Protein 4FCG (pdb70)

Organism: Xanthomonas euvesicatoria pv. vesicatoria (strain 85-10) (NCBI:txid316273)

Secondary structure (DSSP, 8-state):
---------HHHHHHHHHHHHHH--TTHHHHHHHHTTT-TTS--SHHHHHHHHHHHHHHHTSTT-----EESS--SSPPS-GGGGTT----EESS--------TTTT-SEEEEES-------GGGGG-TT--EEEEEEETT-----S-SEEE----EEESTT--EEEEEEE------GGGGG-TT--EEEEESS------GGGGG-TT--EEE-TT-TT--BPPP-TT------EEE-TT-TT--B--TTGGG-TT--EEE-TT-TT-----GGGGGS-TT-EEE--GGGS--

Nearest PDB structures (foldseek):
  4fcg-assembly1_A  TM=1.003E+00  e=1.456E-54  Xanthomonas euvesicatoria pv. vesicatoria str. 85-10
  4tzh-assembly2_B  TM=8.219E-01  e=4.543E-06  Leptospira interrogans
  7yjw-assembly1_B  TM=6.789E-01  e=7.339E-07  Leptospira santarosai serovar Shermani str. LT 821
  4u09-assembly1_A  TM=6.152E-01  e=7.339E-07  Leptospira interrogans serovar Copenhageni str. Fiocruz L1-130
  8yn0-assembly2_D  TM=5.996E-01  e=1.689E-06  Arabidopsis thaliana

B-factor: mean 31.27, std 13.58, range [10.15, 82.49]

Foldseek 3Di:
DPDPDDDDDLVVLLVVVLVVCVPVPPQLLVLLCVLCVPPPPDDNPRSVLSVVVSVLVVVLLDPPRQEREAESRAPQEDGPPLLSNCQHAYEHESHQYAYDLECSVQNHQEYEYYSYCDQAHHLRLQQNCNHAEYYYENNANHAAYHPDSKDFDVRDIGGNQNHAYYAAYNYAYQEYDPNVLVRARHAEYHHELYCNQDDELSVLQRQRHAYYAYYNNCNHAEDYANVPRDHQYAEAHHAQNQNHAAYDLRPLSNANHAEAEAHNPNNPPAYHPCVVSHDPNRHYHHYPVHVVD

Radius of gyration: 22.21 Å; Cα contacts (8 Å, |Δi|>4): 732; chains: 1; bounding box: 40×75×53 Å

CATH classification: 3.80.10.10

Sequence (293 aa):
LYFQTALRRPYHHDVLSQQWQRRHYNADRNRWHSAWRQANSNNNPQIETTRTGRALKATADLLEDDATQPGRVALELRSVPLPQFPDQAFRLSHLQHTIDAAGLELPDTQQFAGLETLTLARNPLRALPASIASLNRLRRELSSIRACPELTELPEPLASTDSGEHQGLVNLQSLRLEWTGIRSLPASIANLQNLKSLKIRNSPLSALGPAIHHLLPKLEELDLRGCTALRNYPPIFGGRAPLKRLILKDCSSNLLTLPLDIHRLTQLEKLDLRGCVNLSRLPSLIAQLPANCIILVPPHLQAQ

InterPro domains:
  IPR003591 Leucine-rich repeat, typical subtype [SM00369] (248-271)
  IPR003591 Leucine-rich repeat, typical subtype [SM00369] (304-327)
  IPR003591 Leucine-rich repeat, typical subtype [SM00369] (398-422)
  IPR032675 Leucine-rich repeat domain superfamily [G3DSA:3.80.10.10] (140-450)
  IPR048490 Type III effector Xcv3220-like, C-terminal domain [PF20817] (474-637)
  IPR050216 Leucine-rich repeat domain-containing protein [PTHR48051] (197-422)

Structure (mmCIF, N/CA/C/O backbone):
data_4FCG
#
_entry.id   4FCG
#
_cell.length_a   50.463
_cell.length_b   95.228
_cell.length_c   115.465
_cell.angle_alpha   90.00
_cell.angle_beta   90.00
_cell.angle_gamma   90.00
#
_symmetry.space_group_name_H-M   'C 2 2 21'
#
loop_
_entity.id
_entity.type
_entity.pdbx_description
1 polymer 'uncharacterized protein'
2 non-polymer 'CHLORIDE ION'
3 non-polymer 'PHOSPHATE ION'
4 non-polymer 1,2-ETHANEDIOL
5 water water
#
loop_
_atom_site.group_PDB
_atom_site.id
_atom_site.type_symbol
_atom_site.label_atom_id
_atom_site.label_alt_id
_atom_site.label_comp_id
_atom_site.label_asym_id
_atom_site.label_entity_id
_atom_site.label_seq_id
_atom_site.pdbx_PDB_ins_code
_atom_site.Cartn_x
_atom_site.Cartn_y
_atom_site.Cartn_z
_atom_site.occupancy
_atom_site.B_iso_or_equiv
_atom_site.auth_seq_id
_atom_site.auth_comp_id
_atom_site.auth_asym_id
_atom_site.auth_atom_id
_atom_site.pdbx_PDB_model_num
ATOM 1 N N . LEU A 1 17 ? 26.313 -14.466 13.441 1.00 49.77 139 LEU A N 1
ATOM 2 C CA . LEU A 1 17 ? 27.272 -15.187 12.613 1.00 56.45 139 LEU A CA 1
ATOM 3 C C . LEU A 1 17 ? 26.558 -16.172 11.679 1.00 59.78 139 LEU A C 1
ATOM 4 O O . LEU A 1 17 ? 27.120 -16.595 10.664 1.00 58.48 139 LEU A O 1
ATOM 9 N N . TYR A 1 18 ? 25.318 -16.532 12.016 1.00 55.40 140 TYR A N 1
ATOM 10 C CA . TYR A 1 18 ? 24.572 -17.497 11.203 1.00 53.54 140 TYR A CA 1
ATOM 11 C C . TYR A 1 18 ? 23.279 -16.937 10.659 1.00 48.21 140 TYR A C 1
ATOM 12 O O . TYR A 1 18 ? 22.335 -17.685 10.397 1.00 48.03 140 TYR A O 1
ATOM 21 N N . PHE A 1 19 ? 23.245 -15.619 10.495 1.00 43.96 141 PHE A N 1
ATOM 22 C CA . PHE A 1 19 ? 22.145 -14.959 9.809 1.00 42.96 141 PHE A CA 1
ATOM 23 C C . PHE A 1 19 ? 22.116 -15.441 8.359 1.00 41.79 141 PHE A C 1
ATOM 24 O O . PHE A 1 19 ? 23.163 -15.587 7.715 1.00 41.48 141 PHE A O 1
ATOM 32 N N . GLN A 1 20 ? 20.914 -15.709 7.864 1.00 45.43 142 GLN A N 1
ATOM 33 C CA . GLN A 1 20 ? 20.721 -16.205 6.505 1.00 54.86 142 GLN A CA 1
ATOM 34 C C . GLN A 1 20 ? 19.454 -15.594 5.909 1.00 65.18 142 GLN A C 1
ATOM 35 O O . GLN A 1 20 ? 19.296 -15.532 4.691 1.00 72.11 142 GLN A O 1
ATOM 41 N N . THR A 1 23 ? 14.724 -11.991 6.648 1.00 68.09 145 THR A N 1
ATOM 42 C CA . THR A 1 23 ? 14.402 -10.681 7.207 1.00 69.53 145 THR A CA 1
ATOM 43 C C . THR A 1 23 ? 13.119 -10.723 8.048 1.00 69.14 145 THR A C 1
ATOM 44 O O . THR A 1 23 ? 12.476 -11.772 8.161 1.00 69.97 145 THR A O 1
ATOM 48 N N . ALA A 1 24 ? 12.762 -9.579 8.632 1.00 61.80 14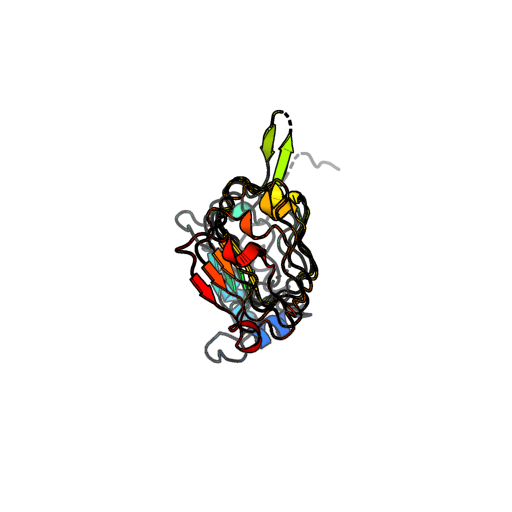6 ALA A N 1
ATOM 49 C CA . ALA A 1 24 ? 11.568 -9.456 9.471 1.00 56.22 146 ALA A CA 1
ATOM 50 C C . ALA A 1 24 ? 10.870 -8.087 9.324 1.00 49.05 146 ALA A C 1
ATOM 51 O O . ALA A 1 24 ? 11.230 -7.276 8.463 1.00 45.40 146 ALA A O 1
ATOM 53 N N . LEU A 1 25 ? 9.863 -7.842 10.158 1.00 36.89 147 LEU A N 1
ATOM 54 C CA . LEU A 1 25 ? 9.039 -6.642 10.022 1.00 33.73 147 LEU A CA 1
ATOM 55 C C . LEU A 1 25 ? 8.208 -6.427 11.275 1.00 26.53 147 LEU A C 1
ATOM 56 O O . LEU A 1 25 ? 7.414 -7.282 11.649 1.00 34.65 147 LEU A O 1
ATOM 61 N N A ARG A 1 26 ? 8.404 -5.276 11.912 0.48 25.93 148 ARG A N 1
ATOM 62 N N B ARG A 1 26 ? 8.399 -5.287 11.925 0.52 25.79 148 ARG A N 1
ATOM 63 C CA A ARG A 1 26 ? 7.647 -4.907 13.103 0.48 30.18 148 ARG A CA 1
ATOM 64 C CA B ARG A 1 26 ? 7.676 -4.972 13.152 0.52 29.84 148 ARG A CA 1
ATOM 65 C C A ARG A 1 26 ? 6.162 -4.817 12.766 0.48 28.75 148 ARG A C 1
ATOM 66 C C B ARG A 1 26 ? 6.194 -4.774 12.827 0.52 28.85 148 ARG A C 1
ATOM 67 O O A ARG A 1 26 ? 5.790 -4.240 11.743 0.48 28.64 148 ARG A O 1
ATOM 68 O O B ARG A 1 26 ? 5.855 -4.090 11.861 0.52 28.78 148 ARG A O 1
ATOM 83 N N . PRO A 1 27 ? 5.307 -5.391 13.622 1.00 28.13 149 PRO A N 1
ATOM 84 C CA . PRO A 1 27 ? 3.868 -5.217 13.430 1.00 28.38 149 PRO A CA 1
ATOM 85 C C . PRO A 1 27 ? 3.547 -3.725 13.537 1.00 25.03 149 PRO A C 1
ATOM 86 O O . PRO A 1 27 ? 4.137 -3.039 14.379 1.00 25.18 149 PRO A O 1
ATOM 90 N N . TYR A 1 28 ? 2.655 -3.227 12.692 1.00 22.96 150 TYR A N 1
ATOM 91 C CA . TYR A 1 28 ? 2.360 -1.797 12.669 1.00 22.12 150 TYR A CA 1
ATOM 92 C C . TYR A 1 28 ? 1.841 -1.303 14.024 1.00 23.52 150 TYR A C 1
ATOM 93 O O . TYR A 1 28 ? 2.107 -0.170 14.421 1.00 23.49 150 TYR A O 1
ATOM 102 N N A HIS A 1 29 ? 1.130 -2.164 14.745 0.50 24.39 151 HIS A N 1
ATOM 103 N N B HIS A 1 29 ? 1.121 -2.162 14.739 0.50 24.39 151 HIS A N 1
ATOM 104 C CA A HIS A 1 29 ? 0.604 -1.765 16.047 0.50 26.14 151 HIS A CA 1
ATOM 105 C CA B HIS A 1 29 ? 0.599 -1.791 16.051 0.50 26.62 151 HIS A CA 1
ATOM 106 C C A HIS A 1 29 ? 1.729 -1.487 17.047 0.50 25.67 151 HIS A C 1
ATOM 107 C C B HIS A 1 29 ? 1.746 -1.459 17.008 0.50 25.65 151 HIS A C 1
ATOM 108 O O A HIS A 1 29 ? 1.613 -0.583 17.871 0.50 25.27 151 HIS A O 1
ATOM 109 O O B HIS A 1 29 ? 1.658 -0.497 17.770 0.50 25.13 151 HIS A O 1
ATOM 122 N N . ASP A 1 30 ? 2.822 -2.245 16.951 1.00 25.87 152 ASP A N 1
ATOM 123 C CA . ASP A 1 30 ? 4.016 -1.995 17.773 1.00 27.26 152 ASP A CA 1
ATOM 124 C C . ASP A 1 30 ? 4.753 -0.737 17.309 1.00 21.84 152 ASP A C 1
ATOM 125 O O . ASP A 1 30 ? 5.292 0.021 18.125 1.00 21.50 152 ASP A O 1
ATOM 130 N N . VAL A 1 31 ? 4.797 -0.530 15.997 1.00 20.59 153 VAL A N 1
ATOM 131 C CA . VAL A 1 31 ? 5.367 0.696 15.463 1.00 20.14 153 VAL A CA 1
ATOM 132 C C . VAL A 1 31 ? 4.597 1.904 16.012 1.00 20.99 153 VAL A C 1
ATOM 133 O O . VAL A 1 31 ? 5.192 2.880 16.475 1.00 17.61 153 VAL A O 1
ATOM 137 N N . LEU A 1 32 ? 3.273 1.819 15.966 1.00 17.37 154 LEU A N 1
ATOM 138 C CA . LEU A 1 32 ? 2.426 2.909 16.432 1.00 18.07 154 LEU A CA 1
ATOM 139 C C . LEU A 1 32 ? 2.532 3.124 17.948 1.00 19.06 154 LEU A C 1
ATOM 140 O O . LEU A 1 32 ? 2.473 4.258 18.410 1.00 20.67 154 LEU A O 1
ATOM 145 N N . SER A 1 33 ? 2.679 2.049 18.728 1.00 21.39 155 SER A N 1
ATOM 146 C CA . SER A 1 33 ? 2.796 2.235 20.173 1.00 23.90 155 SER A CA 1
ATOM 147 C C . SER A 1 33 ? 4.132 2.892 20.523 1.00 23.92 155 SER A C 1
ATOM 148 O O . SER A 1 33 ? 4.184 3.777 21.371 1.00 24.83 155 SER A O 1
ATOM 151 N N A GLN A 1 34 ? 5.204 2.467 19.861 0.43 22.61 156 GLN A N 1
ATOM 152 N N B GLN A 1 34 ? 5.206 2.467 19.858 0.57 22.56 156 GLN A N 1
ATOM 153 C CA A GLN A 1 34 ? 6.509 3.101 20.050 0.43 22.44 156 GLN A CA 1
ATOM 154 C CA B GLN A 1 34 ? 6.512 3.102 20.048 0.57 22.29 156 GLN A CA 1
ATOM 155 C C A GLN A 1 34 ? 6.474 4.563 19.604 0.43 21.22 156 GLN A C 1
ATOM 156 C C B GLN A 1 34 ? 6.470 4.566 19.607 0.57 21.52 156 GLN A C 1
ATOM 157 O O A GLN A 1 34 ? 7.059 5.436 20.249 0.43 19.11 156 GLN A O 1
ATOM 158 O O B GLN A 1 34 ? 7.048 5.442 20.252 0.57 18.66 156 GLN A O 1
ATOM 169 N N . TRP A 1 35 ? 5.789 4.822 18.494 1.00 17.03 157 TRP A N 1
ATOM 170 C CA . TRP A 1 35 ? 5.673 6.181 17.965 1.00 19.52 157 TRP A CA 1
ATOM 171 C C . TRP A 1 35 ? 4.952 7.107 18.972 1.00 19.47 157 TRP A C 1
ATOM 172 O O . TRP A 1 35 ? 5.357 8.243 19.184 1.00 18.56 157 TRP A O 1
ATOM 183 N N . GLN A 1 36 ? 3.893 6.607 19.600 1.00 16.89 158 GLN A N 1
ATOM 184 C CA . GLN A 1 36 ? 3.155 7.404 20.583 1.00 23.52 158 GLN A CA 1
ATOM 185 C C . GLN A 1 36 ? 4.019 7.731 21.786 1.00 24.55 158 GLN A C 1
ATOM 186 O O . GLN A 1 36 ? 4.108 8.885 22.185 1.00 26.12 158 GLN A O 1
ATOM 192 N N A ARG A 1 37 ? 4.650 6.709 22.359 0.26 24.73 159 ARG A N 1
ATOM 193 N N B ARG A 1 37 ? 4.644 6.709 22.369 0.74 24.75 159 ARG A N 1
ATOM 194 C CA A ARG A 1 37 ? 5.516 6.890 23.520 0.26 25.35 159 ARG A CA 1
ATOM 195 C CA B ARG A 1 37 ? 5.511 6.909 23.528 0.74 24.79 159 ARG A CA 1
ATOM 196 C C A ARG A 1 37 ? 6.672 7.835 23.208 0.26 22.68 159 ARG A C 1
ATOM 197 C C B ARG A 1 37 ? 6.645 7.871 23.194 0.74 22.34 159 ARG A C 1
ATOM 198 O O A ARG A 1 37 ? 7.104 8.608 24.058 0.26 21.71 159 ARG A O 1
ATOM 199 O O B ARG A 1 37 ? 7.042 8.686 24.011 0.74 20.79 159 ARG A O 1
ATOM 214 N N . HIS A 1 38 ? 7.164 7.767 21.976 1.00 21.73 160 HIS A N 1
ATOM 215 C CA . HIS A 1 38 ? 8.277 8.605 21.536 1.00 21.87 160 HIS A CA 1
ATOM 216 C C . HIS A 1 38 ? 7.900 10.086 21.513 1.00 22.55 160 HIS A C 1
ATOM 217 O O . HIS A 1 38 ? 8.564 10.923 22.137 1.00 19.74 160 HIS A O 1
ATOM 224 N N . TYR A 1 39 ? 6.832 10.421 20.796 1.00 16.68 161 TYR A N 1
ATOM 225 C CA . TYR A 1 39 ? 6.459 11.820 20.669 1.00 16.88 161 TYR A CA 1
ATOM 226 C C . TYR A 1 39 ? 5.774 12.376 21.912 1.00 19.62 161 TYR A C 1
ATOM 227 O O . TYR A 1 39 ? 5.768 13.582 22.133 1.00 23.26 161 TYR A O 1
ATOM 236 N N . ASN A 1 40 ? 5.226 11.494 22.731 1.00 19.86 162 ASN A N 1
ATOM 237 C CA . ASN A 1 40 ? 4.740 11.899 24.046 1.00 21.55 162 ASN A CA 1
ATOM 238 C C . ASN A 1 40 ? 5.889 12.343 24.969 1.00 26.56 162 ASN A C 1
ATOM 239 O O . ASN A 1 40 ? 5.749 13.312 25.718 1.00 26.30 162 ASN A O 1
ATOM 244 N N . ALA A 1 41 ? 7.017 11.637 24.903 1.00 22.57 163 ALA A N 1
ATOM 245 C CA . ALA A 1 41 ? 8.235 12.034 25.634 1.00 25.64 163 ALA A CA 1
ATOM 246 C C . ALA A 1 41 ? 8.976 13.225 25.009 1.00 27.76 163 ALA A C 1
ATOM 247 O O . ALA A 1 41 ? 9.374 14.157 25.705 1.00 29.59 163 ALA A O 1
ATOM 249 N N . ASP A 1 42 ? 9.150 13.190 23.690 1.00 26.34 164 ASP A N 1
ATOM 250 C CA . ASP A 1 42 ? 9.991 14.162 23.002 1.00 27.68 164 ASP A CA 1
ATOM 251 C C . ASP A 1 42 ? 9.123 15.215 22.317 1.00 27.58 164 ASP A C 1
ATOM 252 O O . ASP A 1 42 ? 8.584 14.985 21.228 1.00 24.91 164 ASP A O 1
ATOM 257 N N . ARG A 1 43 ? 8.974 16.379 22.942 1.00 22.63 165 ARG A N 1
ATOM 258 C CA . ARG A 1 43 ? 7.941 17.302 22.478 1.00 26.30 165 ARG A CA 1
ATOM 259 C C . ARG A 1 43 ? 8.444 18.515 21.723 1.00 26.28 165 ARG A C 1
ATOM 260 O O . ARG A 1 43 ? 7.653 19.321 21.228 1.00 24.08 165 ARG A O 1
ATOM 268 N N . ASN A 1 44 ? 9.760 18.638 21.653 1.00 26.77 166 ASN A N 1
ATOM 269 C CA . ASN A 1 44 ? 10.408 19.784 21.032 1.00 36.43 166 ASN A CA 1
ATOM 270 C C . ASN A 1 44 ? 9.822 20.174 19.676 1.00 35.16 166 ASN A C 1
ATOM 271 O O . ASN A 1 44 ? 9.615 19.320 18.811 1.00 37.76 166 ASN A O 1
ATOM 276 N N . ARG A 1 45 ? 9.524 21.463 19.530 1.00 35.46 167 ARG A N 1
ATOM 277 C CA . ARG A 1 45 ? 9.048 22.054 18.277 1.00 34.13 167 ARG A CA 1
ATOM 278 C C . ARG A 1 45 ? 7.608 21.690 17.903 1.00 27.67 167 ARG A C 1
ATOM 279 O O . ARG A 1 45 ? 6.759 22.574 17.767 1.00 25.66 167 ARG A O 1
ATOM 281 N N . TRP A 1 46 ? 7.333 20.402 17.720 1.00 18.12 168 TRP A N 1
ATOM 282 C CA . TRP A 1 46 ? 6.020 20.002 17.227 1.00 18.41 168 TRP A CA 1
ATOM 283 C C . TRP A 1 46 ? 4.857 20.354 18.159 1.00 17.67 168 TRP A C 1
ATOM 284 O O . TRP A 1 46 ? 3.782 20.745 17.694 1.00 19.60 168 TRP A O 1
ATOM 295 N N . HIS A 1 47 ? 5.061 20.205 19.467 1.00 18.17 169 HIS A N 1
ATOM 296 C CA . HIS A 1 47 ? 3.961 20.310 20.411 1.00 18.29 169 HIS A CA 1
ATOM 297 C C . HIS A 1 47 ? 3.433 21.730 20.521 1.00 17.55 169 HIS A C 1
ATOM 298 O O . HIS A 1 47 ? 2.230 21.941 20.503 1.00 16.21 169 HIS A O 1
ATOM 305 N N . SER A 1 48 ? 4.326 22.712 20.639 1.00 20.16 170 SER A N 1
ATOM 306 C CA . SER A 1 48 ? 3.870 24.091 20.655 1.00 18.93 170 SER A CA 1
ATOM 307 C C . SER A 1 48 ? 3.283 24.497 19.298 1.00 22.35 170 SER A C 1
ATOM 308 O O . SER A 1 48 ? 2.353 25.298 19.247 1.00 20.10 170 SER A O 1
ATOM 311 N N . ALA A 1 49 ? 3.834 23.973 18.201 1.00 18.64 171 ALA A N 1
ATOM 312 C CA . ALA A 1 49 ? 3.288 24.296 16.880 1.00 21.25 171 ALA A CA 1
ATOM 313 C C . ALA A 1 49 ? 1.872 23.751 16.723 1.00 18.76 171 ALA A C 1
ATOM 314 O O . ALA A 1 49 ? 0.999 24.424 16.176 1.00 15.99 171 ALA A O 1
ATOM 316 N N . TRP A 1 50 ? 1.660 22.521 17.190 1.00 14.35 172 TRP A N 1
ATOM 317 C CA . TRP A 1 50 ? 0.340 21.886 17.143 1.00 16.59 172 TRP A CA 1
ATOM 318 C C . TRP A 1 50 ? -0.672 22.643 18.009 1.00 16.68 172 TRP A C 1
ATOM 319 O O . TRP A 1 50 ? -1.785 22.932 17.553 1.00 19.54 172 TRP A O 1
ATOM 330 N N . ARG A 1 51 ? -0.283 22.993 19.237 1.00 16.48 173 ARG A N 1
ATOM 331 C CA . ARG A 1 51 ? -1.157 23.798 20.107 1.00 20.05 173 ARG A CA 1
ATOM 332 C C . ARG A 1 51 ? -1.429 25.203 19.560 1.00 21.11 173 ARG A C 1
ATOM 333 O O . ARG A 1 51 ? -2.572 25.668 19.596 1.00 20.01 173 ARG A O 1
ATOM 341 N N . GLN A 1 52 ? -0.392 25.869 19.040 1.00 18.68 174 GLN A N 1
ATOM 342 C CA . GLN A 1 52 ? -0.541 27.220 18.465 1.00 22.04 174 GLN A CA 1
ATOM 343 C C . GLN A 1 52 ? -1.527 27.210 17.295 1.00 24.89 174 GLN A C 1
ATOM 344 O O . GLN A 1 52 ? -2.389 28.081 17.187 1.00 23.11 174 GLN A O 1
ATOM 350 N N . ALA A 1 53 ? -1.359 26.238 16.402 1.00 19.67 175 ALA A N 1
ATOM 351 C CA . ALA A 1 53 ? -2.169 26.149 15.190 1.00 23.89 175 ALA A CA 1
ATOM 352 C C . ALA A 1 53 ? -3.639 25.969 15.547 1.00 20.78 175 ALA A C 1
ATOM 353 O O . ALA A 1 53 ? -4.535 26.315 14.773 1.00 24.81 175 ALA A O 1
ATOM 355 N N . ASN A 1 54 ? -3.871 25.428 16.736 1.00 17.81 176 ASN A N 1
ATOM 356 C CA . ASN A 1 54 ? -5.215 25.130 17.213 1.00 17.39 176 ASN A CA 1
ATOM 357 C C . ASN A 1 54 ? -5.696 26.000 18.371 1.00 22.81 176 ASN A C 1
ATOM 358 O O . ASN A 1 54 ? -6.629 25.629 19.094 1.00 22.61 176 ASN A O 1
ATOM 363 N N . SER A 1 55 ? -5.074 27.161 18.532 1.00 21.41 177 SER A N 1
ATOM 364 C CA . SER A 1 55 ? -5.350 28.004 19.689 1.00 25.73 177 SER A CA 1
ATOM 365 C C . SER A 1 55 ? -6.785 28.541 19.672 1.00 29.25 177 SER A C 1
ATOM 366 O O . SER A 1 55 ? -7.326 28.899 20.710 1.00 31.32 177 SER A O 1
ATOM 369 N N . ASN A 1 56 ? -7.409 28.592 18.501 1.00 29.51 178 ASN A N 1
ATOM 370 C CA . ASN A 1 56 ? -8.806 29.033 18.453 1.00 36.26 178 ASN A CA 1
ATOM 371 C C . ASN A 1 56 ? -9.834 27.896 18.318 1.00 29.92 178 ASN A C 1
ATOM 372 O O . ASN A 1 56 ? -10.993 28.131 17.969 1.00 28.63 178 ASN A O 1
ATOM 377 N N A ASN A 1 57 ? -9.385 26.689 18.664 0.50 25.40 179 ASN A N 1
ATOM 378 N N B ASN A 1 57 ? -9.412 26.658 18.535 0.50 26.00 179 ASN A N 1
ATOM 379 C CA A ASN A 1 57 ? -10.179 25.464 18.619 0.50 25.33 179 ASN A CA 1
ATOM 380 C CA B ASN A 1 57 ? -10.391 25.586 18.660 0.50 26.53 179 ASN A CA 1
ATOM 381 C C A ASN A 1 57 ? -10.160 24.754 19.981 0.50 21.89 179 ASN A C 1
ATOM 382 C C B ASN A 1 57 ? -10.196 24.831 19.946 0.50 22.80 179 ASN A C 1
ATOM 383 O O A ASN A 1 57 ? -9.467 23.752 20.132 0.50 20.52 179 ASN A O 1
ATOM 384 O O B ASN A 1 57 ? -9.426 23.877 20.010 0.50 19.70 179 ASN A O 1
ATOM 393 N N . PRO A 1 58 ? -10.921 25.260 20.973 1.00 25.23 180 PRO A N 1
ATOM 394 C CA . PRO A 1 58 ? -10.883 24.666 22.314 1.00 30.08 180 PRO A CA 1
ATOM 395 C C . PRO A 1 58 ? -11.541 23.279 22.395 1.00 34.47 180 PRO A C 1
ATOM 396 O O . PRO A 1 58 ? -11.414 22.637 23.438 1.00 33.94 180 PRO A O 1
ATOM 400 N N . GLN A 1 59 ? -12.217 22.823 21.336 1.00 27.46 181 GLN A N 1
ATOM 401 C CA . GLN A 1 59 ? -12.893 21.525 21.378 1.00 27.44 181 GLN A CA 1
ATOM 402 C C . GLN A 1 59 ? -12.010 20.345 20.950 1.00 23.18 181 GLN A C 1
ATOM 403 O O . GLN A 1 59 ? -12.372 19.185 21.158 1.00 27.66 181 GLN A O 1
ATOM 409 N N . ILE A 1 60 ? -10.854 20.619 20.359 1.00 17.84 182 ILE A N 1
ATOM 410 C CA . ILE A 1 60 ? -9.974 19.510 20.000 1.00 18.63 182 ILE A CA 1
ATOM 411 C C . ILE A 1 60 ? -9.390 18.855 21.253 1.00 19.93 182 ILE A C 1
ATOM 412 O O . ILE A 1 60 ? -9.281 19.491 22.291 1.00 18.82 182 ILE A O 1
ATOM 417 N N . GLU A 1 61 ? -9.027 17.584 21.145 1.00 16.39 183 GLU A N 1
ATOM 418 C CA . GLU A 1 61 ? -8.316 16.883 22.215 1.00 21.05 183 GLU A CA 1
ATOM 419 C C . GLU A 1 61 ? -6.911 17.467 22.388 1.00 21.34 183 GLU A C 1
ATOM 420 O O . GLU A 1 61 ? -6.070 17.369 21.487 1.00 17.71 183 GLU A O 1
ATOM 426 N N A THR A 1 62 ? -6.653 18.083 23.538 0.90 17.79 184 THR A N 1
ATOM 427 N N B THR A 1 62 ? -6.660 18.057 23.553 0.10 20.01 184 THR A N 1
ATOM 428 C CA A THR A 1 62 ? -5.328 18.643 23.807 0.90 19.27 184 THR A CA 1
ATOM 429 C CA B THR A 1 62 ? -5.357 18.649 23.836 0.10 21.11 184 THR A CA 1
ATOM 430 C C A THR A 1 62 ? -4.516 17.849 24.841 0.90 22.52 184 THR A C 1
ATOM 431 C C B THR A 1 62 ? -4.523 17.852 24.836 0.10 21.61 184 THR A C 1
ATOM 432 O O A THR A 1 62 ? -3.355 18.170 25.102 0.90 23.10 184 THR A O 1
ATOM 433 O O B THR A 1 62 ? -3.357 18.175 25.065 0.10 22.49 184 THR A O 1
ATOM 440 N N . ARG A 1 63 ? -5.110 16.822 25.439 1.00 20.09 185 ARG A N 1
ATOM 441 C CA . ARG A 1 63 ? -4.339 15.974 26.357 1.00 20.42 185 ARG A CA 1
ATOM 442 C C . ARG A 1 63 ? -3.387 15.179 25.470 1.00 24.46 185 ARG A C 1
ATOM 443 O O . ARG A 1 63 ? -3.826 14.451 24.585 1.00 21.06 185 ARG A O 1
ATOM 451 N N . THR A 1 64 ? -2.083 15.360 25.674 1.00 19.71 186 THR A N 1
ATOM 452 C CA . THR A 1 64 ? -1.097 14.925 24.669 1.00 19.49 186 THR A CA 1
ATOM 453 C C . THR A 1 64 ? -1.124 13.437 24.297 1.00 17.06 186 THR A C 1
ATOM 454 O O . THR A 1 64 ? -1.158 13.099 23.110 1.00 17.41 186 THR A O 1
ATOM 458 N N . GLY A 1 65 ? -1.123 12.557 25.299 1.00 16.42 187 GLY A N 1
ATOM 459 C CA . GLY A 1 65 ? -1.198 11.126 25.059 1.00 23.59 187 GLY A CA 1
ATOM 460 C C . GLY A 1 65 ? -2.460 10.714 24.320 1.00 28.08 187 GLY A C 1
ATOM 461 O O . GLY A 1 65 ? -2.408 9.916 23.380 1.00 16.90 187 GLY A O 1
ATOM 462 N N . ARG A 1 66 ? -3.601 11.257 24.740 1.00 22.98 188 ARG A N 1
ATOM 463 C CA . ARG A 1 66 ? -4.875 10.951 24.088 1.00 24.15 188 ARG A CA 1
ATOM 464 C C . ARG A 1 66 ? -4.889 11.427 22.643 1.00 18.66 188 ARG A C 1
ATOM 465 O O . ARG A 1 66 ? -5.451 10.768 21.765 1.00 18.03 188 ARG A O 1
ATOM 473 N N . ALA A 1 67 ? -4.296 12.589 22.404 1.00 16.06 189 ALA A N 1
ATOM 474 C CA . ALA A 1 67 ? -4.302 13.159 21.062 1.00 12.91 189 ALA A CA 1
ATOM 475 C C . ALA A 1 67 ? -3.419 12.331 20.124 1.00 19.38 189 ALA A C 1
ATOM 476 O O . ALA A 1 67 ? -3.798 12.069 18.984 1.00 17.23 189 ALA A O 1
ATOM 478 N N . LEU A 1 68 ? -2.254 11.896 20.606 1.00 16.40 190 LEU A N 1
ATOM 479 C CA . LEU A 1 68 ? -1.372 11.020 19.806 1.00 15.52 190 LEU A CA 1
ATOM 480 C C . LEU A 1 68 ? -1.992 9.632 19.564 1.00 20.32 190 LEU A C 1
ATOM 481 O O . LEU A 1 68 ? -1.792 9.004 18.519 1.00 18.71 190 LEU A O 1
ATOM 486 N N . LYS A 1 69 ? -2.755 9.153 20.534 1.00 16.70 191 LYS A N 1
ATOM 487 C CA . LYS A 1 69 ? -3.464 7.892 20.374 1.00 19.58 191 LYS A CA 1
ATOM 488 C C . LYS A 1 69 ? -4.534 8.017 19.281 1.00 21.24 191 LYS A C 1
ATOM 489 O O . LYS A 1 69 ? -4.726 7.100 18.482 1.00 20.42 191 LYS A O 1
ATOM 495 N N . ALA A 1 70 ? -5.216 9.155 19.245 1.00 17.08 192 ALA A N 1
ATOM 496 C CA . ALA A 1 70 ? -6.218 9.412 18.212 1.00 19.10 192 ALA A CA 1
ATOM 497 C C . ALA A 1 70 ? -5.554 9.379 16.830 1.00 18.82 192 ALA A C 1
ATOM 498 O O . ALA A 1 70 ? -6.093 8.808 15.889 1.00 16.71 192 ALA A O 1
ATOM 500 N N . THR A 1 71 ? -4.382 9.984 16.720 1.00 17.22 193 THR A N 1
ATOM 501 C CA . THR A 1 71 ? -3.643 9.951 15.452 1.00 20.12 193 THR A CA 1
ATOM 502 C C . THR A 1 71 ? -3.255 8.521 15.068 1.00 14.84 193 THR A C 1
ATOM 503 O O . THR A 1 71 ? -3.470 8.095 13.936 1.00 18.69 193 THR A O 1
ATOM 507 N N . ALA A 1 72 ? -2.675 7.793 16.015 1.00 15.89 194 ALA A N 1
ATOM 508 C CA . ALA A 1 72 ? -2.291 6.398 15.804 1.00 23.44 194 ALA A CA 1
ATOM 509 C C . ALA A 1 72 ? -3.466 5.554 15.300 1.00 21.48 194 ALA A C 1
ATOM 510 O O . ALA A 1 72 ? -3.324 4.755 14.374 1.00 21.09 194 ALA A O 1
ATOM 512 N N . ASP A 1 73 ? -4.633 5.737 15.908 1.00 23.62 195 ASP A N 1
ATOM 513 C CA . ASP A 1 73 ? -5.811 4.986 15.504 1.00 23.35 195 ASP A CA 1
ATOM 514 C C . ASP A 1 73 ? -6.225 5.314 14.073 1.00 22.13 195 ASP A C 1
ATOM 515 O O . ASP A 1 73 ? -6.645 4.432 13.337 1.00 24.47 195 ASP A O 1
ATOM 520 N N . LEU A 1 74 ? -6.130 6.581 13.687 1.00 17.66 196 LEU A N 1
ATOM 521 C CA . LEU A 1 74 ? -6.467 6.976 12.322 1.00 21.79 196 LEU A CA 1
ATOM 522 C C . LEU A 1 74 ? -5.463 6.406 11.323 1.00 17.38 196 LEU A C 1
ATOM 523 O O . LEU A 1 74 ? -5.834 5.990 10.224 1.00 18.45 196 LEU A O 1
ATOM 528 N N . LEU A 1 75 ? -4.196 6.386 11.716 1.00 17.61 197 LEU A N 1
ATOM 529 C CA . LEU A 1 75 ? -3.150 5.804 10.876 1.00 21.18 197 LEU A CA 1
ATOM 530 C C . LEU A 1 75 ? -3.404 4.312 10.644 1.00 19.23 197 LEU A C 1
ATOM 531 O O . LEU A 1 75 ? -3.340 3.810 9.510 1.00 19.55 197 LEU A O 1
ATOM 536 N N . GLU A 1 76 ? -3.720 3.601 11.718 1.00 19.76 198 GLU A N 1
ATOM 537 C CA . GLU A 1 76 ? -3.986 2.173 11.604 1.00 25.18 198 GLU A CA 1
ATOM 538 C C . GLU A 1 76 ? -5.208 1.895 10.717 1.00 28.80 198 GLU A C 1
ATOM 539 O O . GLU A 1 76 ? -5.185 0.969 9.892 1.00 26.70 198 GLU A O 1
ATOM 545 N N A ASP A 1 77 ? -6.258 2.700 10.883 0.37 28.06 199 ASP A N 1
ATOM 546 N N B ASP A 1 77 ? -6.267 2.687 10.894 0.63 28.13 199 ASP A N 1
ATOM 547 C CA A ASP A 1 77 ? -7.459 2.602 10.053 0.37 29.45 199 ASP A CA 1
ATOM 548 C CA B ASP A 1 77 ? -7.464 2.598 10.055 0.63 28.73 199 ASP A CA 1
ATOM 549 C C A ASP A 1 77 ? -7.155 2.806 8.566 0.37 26.68 199 ASP A C 1
ATOM 550 C C B ASP A 1 77 ? -7.153 2.802 8.567 0.63 26.18 199 ASP A C 1
ATOM 551 O O A ASP A 1 77 ? -7.724 2.132 7.711 0.37 28.87 199 ASP A O 1
ATOM 552 O O B ASP A 1 77 ? -7.721 2.127 7.710 0.63 28.93 199 ASP A O 1
ATOM 561 N N . ALA A 1 78 ? -6.268 3.751 8.267 1.00 25.12 200 ALA A N 1
ATOM 562 C CA . ALA A 1 78 ? -5.962 4.123 6.880 1.00 27.11 200 ALA A CA 1
ATOM 563 C C . ALA A 1 78 ? -5.275 3.017 6.100 1.00 31.24 200 ALA A C 1
ATOM 564 O O . ALA A 1 78 ? -5.276 3.015 4.859 1.00 31.03 200 ALA A O 1
ATOM 566 N N . THR A 1 79 ? -4.696 2.071 6.824 1.00 24.11 201 THR A N 1
ATOM 567 C CA . THR A 1 79 ? -3.980 0.985 6.182 1.00 33.98 201 THR A CA 1
ATOM 568 C C . THR A 1 79 ? -4.958 -0.051 5.621 1.00 33.01 201 THR A C 1
ATOM 569 O O . THR A 1 79 ? -4.615 -0.823 4.735 1.00 30.12 201 THR A O 1
ATOM 573 N N . GLN A 1 80 ? -6.185 -0.061 6.131 1.00 32.11 202 GLN A N 1
ATOM 574 C CA . GLN A 1 80 ? -7.137 -1.107 5.745 1.00 32.89 202 GLN A CA 1
ATOM 575 C C . GLN A 1 80 ? -7.602 -0.877 4.307 1.00 40.68 202 GLN A C 1
ATOM 576 O O . GLN A 1 80 ? -7.586 0.251 3.809 1.00 36.59 202 GLN A O 1
ATOM 582 N N . PRO A 1 81 ? -7.994 -1.950 3.611 1.00 44.54 203 PRO A N 1
ATOM 583 C CA . PRO A 1 81 ? -8.577 -1.673 2.299 1.00 53.98 203 PRO A CA 1
ATOM 584 C C . PRO A 1 81 ? -9.899 -0.929 2.474 1.00 61.08 203 PRO A C 1
ATOM 585 O O . PRO A 1 81 ? -10.535 -1.012 3.530 1.00 65.21 203 PRO A O 1
ATOM 589 N N . GLY A 1 82 ? -10.296 -0.188 1.452 1.00 59.41 204 GLY A N 1
ATOM 590 C CA . GLY A 1 82 ? -11.480 0.636 1.557 1.00 57.58 204 GLY A CA 1
ATOM 591 C C . GLY A 1 82 ? -11.102 2.095 1.633 1.00 53.52 204 GLY A C 1
ATOM 592 O O . GLY A 1 82 ? -11.630 2.919 0.890 1.00 53.89 204 GLY A O 1
ATOM 593 N N . ARG A 1 83 ? -10.169 2.408 2.526 1.00 49.94 205 ARG A N 1
ATOM 594 C CA . ARG A 1 83 ? -9.835 3.789 2.829 1.00 40.17 205 ARG A CA 1
ATOM 595 C C . ARG A 1 83 ? -9.178 4.471 1.625 1.00 40.42 205 ARG A C 1
ATOM 596 O O . ARG A 1 83 ? -8.143 4.025 1.126 1.00 43.47 205 ARG A O 1
ATOM 604 N N . VAL A 1 84 ? -9.816 5.527 1.137 1.00 38.37 206 VAL A N 1
ATOM 605 C CA . VAL A 1 84 ? -9.336 6.270 -0.030 1.00 41.48 206 VAL A CA 1
ATOM 606 C C . VAL A 1 84 ? -8.552 7.500 0.432 1.00 37.74 206 VAL A C 1
ATOM 607 O O . VAL A 1 84 ? -7.661 7.991 -0.264 1.00 27.89 206 VAL A O 1
ATOM 611 N N . ALA A 1 85 ? -8.875 7.963 1.636 1.00 29.51 207 ALA A N 1
ATOM 612 C CA . ALA A 1 85 ? -8.389 9.244 2.144 1.00 32.77 207 ALA A CA 1
ATOM 613 C C . ALA A 1 85 ? -7.931 9.150 3.605 1.00 30.52 207 ALA A C 1
ATOM 614 O O . ALA A 1 85 ? -8.564 8.473 4.422 1.00 32.50 207 ALA A O 1
ATOM 616 N N . LEU A 1 86 ? -6.814 9.805 3.911 1.00 25.52 208 LEU A N 1
ATOM 617 C CA . LEU A 1 86 ? -6.335 9.983 5.284 1.00 24.85 208 LEU A CA 1
ATOM 618 C C . LEU A 1 86 ? -6.431 11.460 5.587 1.00 27.24 208 LEU A C 1
ATOM 619 O O . LEU A 1 86 ? -5.702 12.264 5.007 1.00 22.18 208 LEU A O 1
ATOM 624 N N . GLU A 1 87 ? -7.343 11.811 6.490 1.00 23.02 209 GLU A N 1
ATOM 625 C CA . GLU A 1 87 ? -7.643 13.195 6.798 1.00 23.50 209 GLU A CA 1
ATOM 626 C C . GLU A 1 87 ? -7.238 13.461 8.241 1.00 26.70 209 GLU A C 1
ATOM 627 O O . GLU A 1 87 ? -7.922 13.059 9.169 1.00 28.07 209 GLU A O 1
ATOM 633 N N . LEU A 1 88 ? -6.099 14.111 8.425 1.00 17.09 210 LEU A N 1
ATOM 634 C CA . LEU A 1 88 ? -5.609 14.401 9.759 1.00 17.53 210 LEU A CA 1
ATOM 635 C C . LEU A 1 88 ? -5.819 15.884 10.014 1.00 22.45 210 LEU A C 1
ATOM 636 O O . LEU A 1 88 ? -5.065 16.721 9.515 1.00 22.73 210 LEU A O 1
ATOM 641 N N . ARG A 1 89 ? -6.865 16.208 10.770 1.00 16.19 211 ARG A N 1
ATOM 642 C CA . ARG A 1 89 ? -7.162 17.600 11.074 1.00 17.60 211 ARG A CA 1
ATOM 643 C C . ARG A 1 89 ? -7.109 17.888 12.560 1.00 18.78 211 ARG A C 1
ATOM 644 O O . ARG A 1 89 ? -7.961 17.420 13.322 1.00 18.13 211 ARG A O 1
ATOM 652 N N . SER A 1 90 ? -6.093 18.651 12.958 1.00 16.99 212 SER A N 1
ATOM 653 C CA . SER A 1 90 ? -5.907 19.092 14.339 1.00 17.77 212 SER A CA 1
ATOM 654 C C . SER A 1 90 ? -5.535 17.958 15.291 1.00 18.82 212 SER A C 1
ATOM 655 O O . SER A 1 90 ? -5.573 18.115 16.508 1.00 20.80 212 SER A O 1
ATOM 658 N N . VAL A 1 91 ? -5.156 16.819 14.727 1.00 16.53 213 VAL A N 1
ATOM 659 C CA . VAL A 1 91 ? -4.562 15.748 15.522 1.00 16.21 213 VAL A CA 1
ATOM 660 C C . VAL A 1 91 ? -3.063 15.780 15.271 1.00 17.11 213 VAL A C 1
ATOM 661 O O . VAL A 1 91 ? -2.625 16.105 14.180 1.00 17.06 213 VAL A O 1
ATOM 665 N N . PRO A 1 92 ? -2.265 15.465 16.298 1.00 20.27 214 PRO A N 1
ATOM 666 C CA . PRO A 1 92 ? -0.822 15.681 16.150 1.00 16.25 214 PRO A CA 1
ATOM 667 C C . PRO A 1 92 ? -0.124 14.614 15.310 1.00 18.46 214 PRO A C 1
ATOM 668 O O . PRO A 1 92 ? -0.363 13.418 15.487 1.00 16.58 214 PRO A O 1
ATOM 672 N N . LEU A 1 93 ? 0.716 15.055 14.377 1.00 10.88 215 LEU A N 1
ATOM 673 C CA . LEU A 1 93 ? 1.500 14.119 13.579 1.00 12.93 215 LEU A CA 1
ATOM 674 C C . LEU A 1 93 ? 2.838 14.775 13.299 1.00 15.30 215 LEU A C 1
ATOM 675 O O . LEU A 1 93 ? 3.025 15.361 12.242 1.00 13.71 215 LEU A O 1
ATOM 680 N N . PRO A 1 94 ? 3.772 14.704 14.266 1.00 19.21 216 PRO A N 1
ATOM 681 C CA . PRO A 1 94 ? 5.067 15.385 14.126 1.00 17.15 216 PRO A CA 1
ATOM 682 C C . PRO A 1 94 ? 5.847 14.850 12.932 1.00 15.74 216 PRO A C 1
ATOM 683 O O . PRO A 1 94 ? 6.464 15.623 12.183 1.00 20.80 216 PRO A O 1
ATOM 687 N N . GLN A 1 95 ? 5.807 13.529 12.772 1.00 17.98 217 GLN A N 1
ATOM 688 C CA . GLN A 1 95 ? 6.293 12.829 11.582 1.00 19.29 217 GLN A CA 1
ATOM 689 C C . GLN A 1 95 ? 5.464 11.571 11.423 1.00 22.54 217 GLN A C 1
ATOM 690 O O . GLN A 1 95 ? 4.843 11.103 12.387 1.00 17.75 217 GLN A O 1
ATOM 696 N N . PHE A 1 96 ? 5.452 11.019 10.212 1.00 2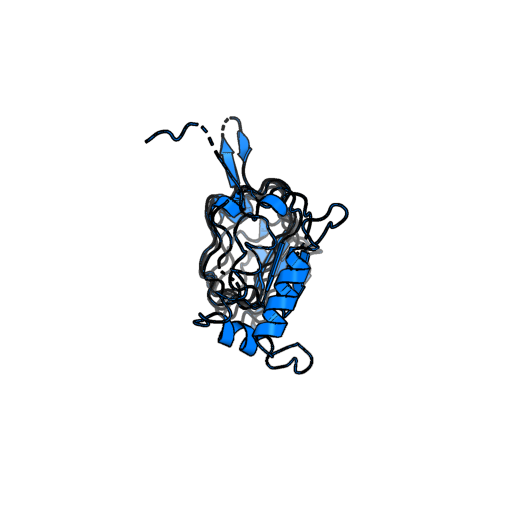0.37 218 PHE A N 1
ATOM 697 C CA . PHE A 1 96 ? 4.837 9.724 9.995 1.00 14.94 218 PHE A CA 1
ATOM 698 C C . PHE A 1 96 ? 5.671 8.659 10.696 1.00 22.55 218 PHE A C 1
ATOM 699 O O . PHE A 1 96 ? 6.901 8.736 10.709 1.00 19.06 218 PHE A O 1
ATOM 707 N N . PRO A 1 97 ? 5.003 7.648 11.265 1.00 19.51 219 PRO A N 1
ATOM 708 C CA . PRO A 1 97 ? 5.694 6.456 11.762 1.00 17.63 219 PRO A CA 1
ATOM 709 C C . PRO A 1 97 ? 6.364 5.720 10.599 1.00 19.12 219 PRO A C 1
ATOM 710 O O . PRO A 1 97 ? 6.019 5.954 9.428 1.00 19.39 219 PRO A O 1
ATOM 714 N N . ASP A 1 98 ? 7.300 4.836 10.900 1.00 21.00 220 ASP A N 1
ATOM 715 C CA . ASP A 1 98 ? 7.903 4.011 9.861 1.00 22.77 220 ASP A CA 1
ATOM 716 C C . ASP A 1 98 ? 6.832 3.130 9.179 1.00 22.76 220 ASP A C 1
ATOM 717 O O . ASP A 1 98 ? 5.689 3.041 9.661 1.00 22.93 220 ASP A O 1
ATOM 722 N N . GLN A 1 99 ? 7.215 2.495 8.071 1.00 24.26 221 GLN A N 1
ATOM 723 C CA . GLN A 1 99 ? 6.318 1.657 7.255 1.00 27.48 221 GLN A CA 1
ATOM 724 C C . GLN A 1 99 ? 5.227 2.479 6.570 1.00 23.94 221 GLN A C 1
ATOM 725 O O . GLN A 1 99 ? 4.083 2.043 6.432 1.00 23.00 221 GLN A O 1
ATOM 731 N N . ALA A 1 100 ? 5.604 3.665 6.111 1.00 17.80 222 ALA A N 1
ATOM 732 C CA . ALA A 1 100 ? 4.669 4.545 5.413 1.00 19.85 222 ALA A CA 1
ATOM 733 C C . ALA A 1 100 ? 4.129 3.926 4.106 1.00 16.08 222 ALA A C 1
ATOM 734 O O . ALA A 1 100 ? 3.071 4.315 3.654 1.00 16.58 222 ALA A O 1
ATOM 736 N N . PHE A 1 101 ? 4.845 2.952 3.532 1.00 14.98 223 PHE A N 1
ATOM 737 C CA . PHE A 1 101 ? 4.399 2.269 2.305 1.00 19.47 223 PHE A CA 1
ATOM 738 C C . PHE A 1 101 ? 3.051 1.576 2.480 1.00 16.47 223 PHE A C 1
ATOM 739 O O . PHE A 1 101 ? 2.391 1.230 1.500 1.00 15.93 223 PHE A O 1
ATOM 747 N N . ARG A 1 102 ? 2.649 1.349 3.728 1.00 14.90 224 ARG A N 1
ATOM 748 C CA . ARG A 1 102 ? 1.307 0.836 4.020 1.00 14.73 224 ARG A CA 1
ATOM 749 C C . ARG A 1 102 ? 0.186 1.760 3.546 1.00 18.48 224 ARG A C 1
ATOM 750 O O . ARG A 1 102 ? -0.969 1.338 3.432 1.00 15.59 224 ARG A O 1
ATOM 758 N N . LEU A 1 103 ? 0.538 3.014 3.268 1.00 14.41 225 LEU A N 1
ATOM 759 C CA . LEU A 1 103 ? -0.431 4.026 2.836 1.00 15.36 225 LEU A CA 1
ATOM 760 C C . LEU A 1 103 ? -0.350 4.286 1.326 1.00 13.88 225 LEU A C 1
ATOM 761 O O . LEU A 1 103 ? -0.898 5.273 0.842 1.00 13.23 225 LEU A O 1
ATOM 766 N N . SER A 1 104 ? 0.324 3.396 0.594 1.00 14.82 226 SER A N 1
ATOM 767 C CA . SER A 1 104 ? 0.547 3.584 -0.847 1.00 17.48 226 SER A CA 1
ATOM 768 C C . SER A 1 104 ? -0.734 3.590 -1.669 1.00 19.70 226 SER A C 1
ATOM 769 O O . SER A 1 104 ? -0.745 4.096 -2.795 1.00 15.84 226 SER A O 1
ATOM 772 N N . HIS A 1 105 ? -1.811 3.026 -1.115 1.00 15.47 227 HIS A N 1
ATOM 773 C CA . HIS A 1 105 ? -3.083 2.952 -1.837 1.00 16.11 227 HIS A CA 1
ATOM 774 C C . HIS A 1 105 ? -3.918 4.235 -1.705 1.00 15.38 227 HIS A C 1
ATOM 775 O O . HIS A 1 105 ? -4.855 4.423 -2.457 1.00 15.99 227 HIS A O 1
ATOM 782 N N . LEU A 1 106 ? -3.587 5.098 -0.746 1.00 14.27 228 LEU A N 1
ATOM 783 C CA . LEU A 1 106 ? -4.368 6.320 -0.496 1.00 13.71 228 LEU A CA 1
ATOM 784 C C . LEU A 1 106 ? -4.344 7.252 -1.693 1.00 16.24 228 LEU A C 1
ATOM 785 O O . LEU A 1 106 ? -3.305 7.440 -2.326 1.00 13.95 228 LEU A O 1
ATOM 790 N N . GLN A 1 107 ? -5.501 7.817 -2.017 1.00 15.41 229 GLN A N 1
ATOM 791 C CA . GLN A 1 107 ? -5.604 8.723 -3.147 1.00 14.48 229 GLN A CA 1
ATOM 792 C C . GLN A 1 107 ? -5.673 10.189 -2.706 1.00 17.60 229 GLN A C 1
ATOM 793 O O . GLN A 1 107 ? -5.401 11.098 -3.498 1.00 15.70 229 GLN A O 1
ATOM 799 N N . HIS A 1 108 ? -6.019 10.414 -1.441 1.00 13.12 230 HIS A N 1
ATOM 800 C CA . HIS A 1 108 ? -6.131 11.780 -0.903 1.00 12.80 230 HIS A CA 1
ATOM 801 C C . HIS A 1 108 ? -5.523 11.827 0.475 1.00 12.40 230 HIS A C 1
ATOM 802 O O . HIS A 1 108 ? -5.669 10.896 1.263 1.00 16.67 230 HIS A O 1
ATOM 817 N N . THR A 1 110 ? -4.732 14.833 3.715 1.00 12.46 232 THR A N 1
ATOM 818 C CA . THR A 1 110 ? -4.753 16.169 4.289 1.00 16.22 232 THR A CA 1
ATOM 819 C C . THR A 1 110 ? -4.109 16.098 5.663 1.00 19.39 232 THR A C 1
ATOM 820 O O . THR A 1 110 ? -4.459 15.239 6.479 1.00 16.60 232 THR A O 1
ATOM 824 N N . ILE A 1 111 ? -3.150 16.987 5.906 1.00 12.57 233 ILE A N 1
ATOM 825 C CA . ILE A 1 111 ? -2.515 17.094 7.213 1.00 14.86 233 ILE A CA 1
ATOM 826 C C . ILE A 1 111 ? -2.550 18.558 7.590 1.00 17.13 233 ILE A C 1
ATOM 827 O O . ILE A 1 111 ? -1.815 19.380 7.037 1.00 13.24 233 ILE A O 1
ATOM 832 N N . ASP A 1 112 ? -3.429 18.868 8.533 1.00 12.70 234 ASP A N 1
ATOM 833 C CA . ASP A 1 112 ? -3.811 20.241 8.836 1.00 20.27 234 ASP A CA 1
ATOM 834 C C . ASP A 1 112 ? -3.669 20.491 10.342 1.00 24.19 234 ASP A C 1
ATOM 835 O O . ASP A 1 112 ? -4.306 19.789 11.141 1.00 15.67 234 ASP A O 1
ATOM 840 N N . ALA A 1 113 ? -2.831 21.470 10.707 1.00 15.03 235 ALA A N 1
ATOM 841 C CA . ALA A 1 113 ? -2.666 21.908 12.093 1.00 16.25 235 ALA A CA 1
ATOM 842 C C . ALA A 1 113 ? -2.249 20.747 12.988 1.00 17.74 235 ALA A C 1
ATOM 843 O O . ALA A 1 113 ? -2.832 20.518 14.055 1.00 17.01 235 ALA A O 1
ATOM 845 N N . ALA A 1 114 ? -1.230 20.023 12.536 1.00 15.56 236 ALA A N 1
ATOM 846 C CA . ALA A 1 114 ? -0.841 18.761 13.142 1.00 15.42 236 ALA A CA 1
ATOM 847 C C . ALA A 1 114 ? 0.559 18.803 13.766 1.00 16.17 236 ALA A C 1
ATOM 848 O O . ALA A 1 114 ? 1.065 17.774 14.224 1.00 16.17 236 ALA A O 1
ATOM 850 N N . GLY A 1 115 ? 1.203 19.967 13.750 1.00 16.93 237 GLY A N 1
ATOM 851 C CA . GLY A 1 115 ? 2.585 20.029 14.215 1.00 17.83 237 GLY A CA 1
ATOM 852 C C . GLY A 1 115 ? 3.539 19.221 13.328 1.00 17.04 237 GLY A C 1
ATOM 853 O O . GLY A 1 115 ? 4.615 18.804 13.759 1.00 17.71 237 GLY A O 1
ATOM 854 N N . LEU A 1 116 ? 3.144 18.994 12.080 1.00 15.79 238 LEU A N 1
ATOM 855 C CA . LEU A 1 116 ? 3.969 18.214 11.151 1.00 15.18 238 LEU A CA 1
ATOM 856 C C . LEU A 1 116 ? 5.322 18.894 10.888 1.00 19.85 238 LEU A C 1
ATOM 857 O O . LEU A 1 116 ? 5.381 20.015 10.355 1.00 16.59 238 LEU A O 1
ATOM 870 N N . GLU A 1 118 ? 8.234 17.118 9.398 1.00 23.02 240 GLU A N 1
ATOM 871 C CA . GLU A 1 118 ? 8.875 16.622 8.190 1.00 25.61 240 GLU A CA 1
ATOM 872 C C . GLU A 1 118 ? 8.118 15.445 7.589 1.00 24.69 240 GLU A C 1
ATOM 873 O O . GLU A 1 118 ? 7.478 14.663 8.296 1.00 24.33 240 GLU A O 1
ATOM 879 N N . LEU A 1 119 ? 8.159 15.361 6.265 1.00 19.64 241 LEU A N 1
ATOM 880 C CA . LEU A 1 119 ? 7.532 14.269 5.532 1.00 16.25 241 LEU A CA 1
ATOM 881 C C . LEU A 1 119 ? 8.590 13.190 5.313 1.00 20.02 241 LEU A C 1
ATOM 882 O O . LEU A 1 119 ? 9.776 13.485 5.416 1.00 20.89 241 LEU A O 1
ATOM 887 N N . PRO A 1 120 ? 8.166 11.937 5.035 1.00 18.15 242 PRO A N 1
ATOM 888 C CA . PRO A 1 120 ? 9.120 10.848 4.785 1.00 21.45 242 PRO A CA 1
ATOM 889 C C . PRO A 1 120 ? 10.058 11.179 3.622 1.00 23.03 242 PRO A C 1
ATOM 890 O O . PRO A 1 120 ? 9.623 11.755 2.626 1.00 17.93 242 PRO A O 1
ATOM 894 N N . ASP A 1 121 ? 11.323 10.796 3.751 1.00 18.76 243 ASP A N 1
ATOM 895 C CA . ASP A 1 121 ? 12.311 11.046 2.720 1.00 21.43 243 ASP A CA 1
ATOM 896 C C . ASP A 1 121 ? 11.971 10.283 1.448 1.00 24.94 243 ASP A C 1
ATOM 897 O O . ASP A 1 121 ? 12.388 10.672 0.359 1.00 27.97 243 ASP A O 1
ATOM 899 N N . THR A 1 122 ? 11.212 9.200 1.589 1.00 24.24 244 THR A N 1
ATOM 900 C CA . THR A 1 122 ? 10.832 8.390 0.434 1.00 23.70 244 THR A CA 1
ATOM 901 C C . THR A 1 122 ? 9.329 8.532 0.152 1.00 19.35 244 THR A C 1
ATOM 902 O O . THR A 1 122 ? 8.522 7.685 0.544 1.00 19.58 244 THR A O 1
ATOM 914 N N . GLN A 1 124 ? 7.749 8.140 -2.467 1.00 17.47 246 GLN A N 1
ATOM 915 C CA . GLN A 1 124 ? 7.268 7.062 -3.323 1.00 16.93 246 GLN A CA 1
ATOM 916 C C . GLN A 1 124 ? 6.346 6.118 -2.559 1.00 23.19 246 GLN A C 1
ATOM 917 O O . GLN A 1 124 ? 5.506 5.451 -3.155 1.00 25.79 246 GLN A O 1
ATOM 923 N N . GLN A 1 125 ? 6.495 6.080 -1.236 1.00 16.55 247 GLN A N 1
ATOM 924 C CA . GLN A 1 125 ? 5.626 5.266 -0.401 1.00 20.37 247 GLN A CA 1
ATOM 925 C C . GLN A 1 125 ? 4.170 5.725 -0.445 1.00 19.70 247 GLN A C 1
ATOM 926 O O . GLN A 1 125 ? 3.286 4.949 -0.114 1.00 19.23 247 GLN A O 1
ATOM 932 N N . PHE A 1 126 ? 3.926 6.976 -0.843 1.00 15.61 248 PHE A N 1
ATOM 933 C CA . PHE A 1 126 ? 2.556 7.458 -1.066 1.00 13.56 248 PHE A CA 1
ATOM 934 C C . PHE A 1 126 ? 2.206 7.502 -2.553 1.00 14.17 248 PHE A C 1
ATOM 935 O O . PHE A 1 126 ? 1.606 8.473 -3.026 1.00 13.85 248 PHE A O 1
ATOM 943 N N . ALA A 1 127 ? 2.556 6.438 -3.275 1.00 15.21 249 ALA A N 1
ATOM 944 C CA . ALA A 1 127 ? 2.448 6.418 -4.736 1.00 18.12 249 ALA A CA 1
ATOM 945 C C . ALA A 1 127 ? 1.044 6.662 -5.285 1.00 17.35 249 ALA A C 1
ATOM 946 O O . ALA A 1 127 ? 0.899 7.054 -6.436 1.00 16.79 249 ALA A O 1
ATOM 948 N N . GLY A 1 128 ? 0.014 6.396 -4.481 1.00 19.03 250 GLY A N 1
ATOM 949 C CA . GLY A 1 128 ? -1.354 6.458 -4.975 1.00 15.96 250 GLY A CA 1
ATOM 950 C C . GLY A 1 128 ? -1.939 7.857 -4.960 1.00 15.22 250 GLY A C 1
ATOM 951 O O . GLY A 1 128 ? -2.977 8.095 -5.569 1.00 16.46 250 GLY A O 1
ATOM 952 N N . LEU A 1 129 ? -1.258 8.798 -4.306 1.00 14.27 251 LEU A N 1
ATOM 953 C CA . LEU A 1 129 ? -1.865 10.118 -4.048 1.00 14.60 251 LEU A CA 1
ATOM 954 C C . LEU A 1 129 ? -2.221 10.913 -5.283 1.00 17.78 251 LEU A C 1
ATOM 955 O O . LEU A 1 129 ? -1.387 11.134 -6.157 1.00 14.48 251 LEU A O 1
ATOM 960 N N . GLU A 1 130 ? -3.462 11.390 -5.305 1.00 14.13 252 GLU A N 1
ATOM 961 C CA . GLU A 1 130 ? -3.948 12.266 -6.361 1.00 14.64 252 GLU A CA 1
ATOM 962 C C . GLU A 1 130 ? -4.085 13.702 -5.852 1.00 16.57 252 GLU A C 1
ATOM 963 O O . GLU A 1 130 ? -4.008 14.654 -6.632 1.00 15.07 252 GLU A O 1
ATOM 969 N N . THR A 1 131 ? -4.327 13.855 -4.550 1.00 14.29 253 THR A N 1
ATOM 970 C CA . THR A 1 131 ? -4.318 15.187 -3.934 1.00 15.26 253 THR A CA 1
ATOM 971 C C . THR A 1 131 ? -3.601 15.162 -2.590 1.00 19.21 253 THR A C 1
ATOM 972 O O . THR A 1 131 ? -3.671 14.181 -1.850 1.00 18.79 253 THR A O 1
ATOM 976 N N . LEU A 1 132 ? -2.888 16.242 -2.292 1.00 14.79 254 LEU A N 1
ATOM 977 C CA . LEU A 1 132 ? -2.183 16.375 -1.022 1.00 12.26 254 LEU A CA 1
ATOM 978 C C . LEU A 1 132 ? -2.349 17.799 -0.520 1.00 19.29 254 LEU A C 1
ATOM 979 O O . LEU A 1 132 ? -2.077 18.756 -1.246 1.00 18.72 254 LEU A O 1
ATOM 984 N N . THR A 1 133 ? -2.803 17.938 0.721 1.00 13.35 255 THR A N 1
ATOM 985 C CA . THR A 1 133 ? -3.006 19.255 1.301 1.00 16.05 255 THR A CA 1
ATOM 986 C C . THR A 1 133 ? -2.273 19.293 2.642 1.00 16.89 255 THR A C 1
ATOM 987 O O . THR A 1 133 ? -2.519 18.456 3.505 1.00 16.50 255 THR A O 1
ATOM 991 N N . LEU A 1 134 ? -1.360 20.247 2.787 1.00 11.76 256 LEU A N 1
ATOM 992 C CA . LEU A 1 134 ? -0.612 20.445 4.020 1.00 14.53 256 LEU A CA 1
ATOM 993 C C . LEU A 1 134 ? -0.916 21.855 4.498 1.00 20.77 256 LEU A C 1
ATOM 994 O O . LEU A 1 134 ? -0.724 22.814 3.747 1.00 19.67 256 LEU A O 1
ATOM 999 N N . ALA A 1 135 ? -1.413 21.994 5.726 1.00 13.58 257 ALA A N 1
ATOM 1000 C CA . ALA A 1 135 ? -1.793 23.321 6.216 1.00 16.37 257 ALA A CA 1
ATOM 1001 C C . ALA A 1 135 ? -1.443 23.513 7.681 1.00 16.27 257 ALA A C 1
ATOM 1002 O O . ALA A 1 135 ? -1.546 22.583 8.473 1.00 15.20 257 ALA A O 1
ATOM 1004 N N . ARG A 1 136 ? -1.038 24.733 8.024 1.00 15.20 258 ARG A N 1
ATOM 1005 C CA . ARG A 1 136 ? -0.804 25.118 9.403 1.00 16.36 258 ARG A CA 1
ATOM 1006 C C . ARG A 1 136 ? 0.182 24.205 10.131 1.00 18.05 258 ARG A C 1
ATOM 1007 O O . ARG A 1 136 ? -0.067 23.786 11.268 1.00 16.95 258 ARG A O 1
ATOM 1015 N N . ASN A 1 137 ? 1.309 23.914 9.476 1.00 15.98 259 ASN A N 1
ATOM 1016 C CA . ASN A 1 137 ? 2.343 23.056 10.064 1.00 16.17 259 ASN A CA 1
ATOM 1017 C C . ASN A 1 137 ? 3.691 23.789 10.102 1.00 18.11 259 ASN A C 1
ATOM 1018 O O . ASN A 1 137 ? 3.928 24.681 9.287 1.00 17.41 259 ASN A O 1
ATOM 1023 N N . PRO A 1 138 ? 4.580 23.413 11.043 1.00 18.04 260 PRO A N 1
ATOM 1024 C CA . PRO A 1 138 ? 5.912 24.029 11.112 1.00 19.23 260 PRO A CA 1
ATOM 1025 C C . PRO A 1 138 ? 6.905 23.431 10.104 1.00 24.22 260 PRO A C 1
ATOM 1026 O O . PRO A 1 138 ? 8.104 23.619 10.248 1.00 30.11 260 PRO A O 1
ATOM 1030 N N . LEU A 1 139 ? 6.392 22.730 9.101 1.00 17.23 261 LEU A N 1
ATOM 1031 C CA . LEU A 1 139 ? 7.185 22.116 8.034 1.00 25.45 261 LEU A CA 1
ATOM 1032 C C . LEU A 1 139 ? 8.243 23.059 7.433 1.00 22.75 261 LEU A C 1
ATOM 1033 O O . LEU A 1 139 ? 7.917 24.160 6.996 1.00 24.37 261 LEU A O 1
ATOM 1038 N N . ARG A 1 140 ? 9.506 22.638 7.418 1.00 24.77 262 ARG A N 1
ATOM 1039 C CA . ARG A 1 140 ? 10.570 23.484 6.863 1.00 29.94 262 ARG A CA 1
ATOM 1040 C C . ARG A 1 140 ? 10.972 23.151 5.420 1.00 28.82 262 ARG A C 1
ATOM 1041 O O . ARG A 1 140 ? 11.535 23.989 4.723 1.00 33.04 262 ARG A O 1
ATOM 1049 N N . ALA A 1 141 ? 10.691 21.934 4.974 1.00 25.19 263 ALA A N 1
ATOM 1050 C CA . ALA A 1 141 ? 11.055 21.535 3.620 1.00 24.37 263 ALA A CA 1
ATOM 1051 C C . ALA A 1 141 ? 10.143 20.425 3.132 1.00 27.41 263 ALA A C 1
ATOM 1052 O O . ALA A 1 141 ? 9.475 19.755 3.929 1.00 28.74 263 ALA A O 1
ATOM 1054 N N . LEU A 1 142 ? 10.091 20.262 1.816 1.00 24.94 264 LEU A N 1
ATOM 1055 C CA . LEU A 1 142 ? 9.424 19.122 1.198 1.00 23.68 264 LEU A CA 1
ATOM 1056 C C . LEU A 1 142 ? 10.529 18.214 0.678 1.00 28.09 264 LEU A C 1
ATOM 1057 O O . LEU A 1 142 ? 11.533 18.701 0.143 1.00 25.98 264 LEU A O 1
ATOM 1062 N N . PRO A 1 143 ? 10.353 16.896 0.823 1.00 24.66 265 PRO A N 1
ATOM 1063 C CA . PRO A 1 143 ? 11.398 15.979 0.362 1.00 20.02 265 PRO A CA 1
ATOM 1064 C C . PRO A 1 143 ? 11.463 16.033 -1.155 1.00 22.50 265 PRO A C 1
ATOM 1065 O O . PRO A 1 143 ? 10.425 16.253 -1.795 1.00 16.26 265 PRO A O 1
ATOM 1069 N N . ALA A 1 144 ? 12.662 15.868 -1.711 1.00 23.75 266 ALA A N 1
ATOM 1070 C CA . ALA A 1 144 ? 12.855 15.898 -3.161 1.00 28.12 266 ALA A CA 1
ATOM 1071 C C . ALA A 1 144 ? 11.968 14.869 -3.866 1.00 30.56 266 ALA A C 1
ATOM 1072 O O . ALA A 1 144 ? 11.418 15.134 -4.942 1.00 26.69 266 ALA A O 1
ATOM 1074 N N . SER A 1 145 ? 11.815 13.703 -3.237 1.00 23.58 267 SER A N 1
ATOM 1075 C CA . SER A 1 145 ? 11.016 12.612 -3.797 1.00 20.43 267 SER A CA 1
ATOM 1076 C C . SER A 1 145 ? 9.517 12.922 -3.955 1.00 19.69 267 SER A C 1
ATOM 1077 O O . SER A 1 145 ? 8.770 12.125 -4.540 1.00 24.31 267 SER A O 1
ATOM 1080 N N . ILE A 1 146 ? 9.062 14.058 -3.436 1.00 17.93 268 ILE A N 1
ATOM 1081 C CA . ILE A 1 146 ? 7.671 14.450 -3.659 1.00 24.37 268 ILE A CA 1
ATOM 1082 C C . ILE A 1 146 ? 7.379 14.559 -5.167 1.00 28.56 268 ILE A C 1
ATOM 1083 O O . ILE A 1 146 ? 6.251 14.330 -5.629 1.00 21.97 268 ILE A O 1
ATOM 1088 N N . ALA A 1 147 ? 8.418 14.869 -5.937 1.00 25.25 269 ALA A N 1
ATOM 1089 C CA . ALA A 1 147 ? 8.284 15.006 -7.378 1.00 31.24 269 ALA A CA 1
ATOM 1090 C C . ALA A 1 147 ? 8.114 13.664 -8.076 1.00 36.56 269 ALA A C 1
ATOM 1091 O O . ALA A 1 147 ? 7.927 13.625 -9.280 1.00 42.47 269 ALA A O 1
ATOM 1093 N N . SER A 1 148 ? 8.170 12.562 -7.337 1.00 29.98 270 SER A N 1
ATOM 1094 C CA . SER A 1 148 ? 7.911 11.260 -7.945 1.00 34.85 270 SER A CA 1
ATOM 1095 C C . SER A 1 148 ? 6.420 10.853 -7.910 1.00 38.01 270 SER A C 1
ATOM 1096 O O . SER A 1 148 ? 6.062 9.752 -8.332 1.00 41.48 270 SER A O 1
ATOM 1099 N N . LEU A 1 149 ? 5.557 11.721 -7.386 1.00 22.23 271 LEU A N 1
ATOM 1100 C CA . LEU A 1 149 ? 4.135 11.398 -7.285 1.00 20.26 271 LEU A CA 1
ATOM 1101 C C . LEU A 1 149 ? 3.441 11.649 -8.627 1.00 21.91 271 LEU A C 1
ATOM 1102 O O . LEU A 1 149 ? 2.795 12.673 -8.818 1.00 20.32 271 LEU A O 1
ATOM 1107 N N . ASN A 1 150 ? 3.591 10.710 -9.558 1.00 20.80 272 ASN A N 1
ATOM 1108 C CA . ASN A 1 150 ? 3.094 10.887 -10.918 1.00 21.12 272 ASN A CA 1
ATOM 1109 C C . ASN A 1 150 ? 1.574 10.943 -11.053 1.00 23.16 272 ASN A C 1
ATOM 1110 O O . ASN A 1 150 ? 1.078 11.334 -12.106 1.00 23.99 272 ASN A O 1
ATOM 1115 N N . ARG A 1 151 ? 0.837 10.532 -10.018 1.00 21.20 273 ARG A N 1
ATOM 1116 C CA . ARG A 1 151 ? -0.631 10.608 -10.050 1.00 17.86 273 ARG A CA 1
ATOM 1117 C C . ARG A 1 151 ? -1.152 11.868 -9.364 1.00 16.64 273 ARG A C 1
ATOM 1118 O O . ARG A 1 151 ? -2.361 12.153 -9.396 1.00 17.43 273 ARG A O 1
ATOM 1126 N N . LEU A 1 152 ? -0.253 12.616 -8.734 1.00 15.73 274 LEU A N 1
ATOM 1127 C CA . LEU A 1 152 ? -0.651 13.815 -7.997 1.00 15.73 274 LEU A CA 1
ATOM 1128 C C . LEU A 1 152 ? -1.205 14.883 -8.940 1.00 19.34 274 LEU A C 1
ATOM 1129 O O . LEU A 1 152 ? -0.498 15.339 -9.853 1.00 18.73 274 LEU A O 1
ATOM 1134 N N A ARG A 1 153 ? -2.460 15.272 -8.718 0.44 15.72 275 ARG A N 1
ATOM 1135 N N B ARG A 1 153 ? -2.459 15.270 -8.706 0.56 15.52 275 ARG A N 1
ATOM 1136 C CA A ARG A 1 153 ? -3.150 16.247 -9.562 0.44 15.87 275 ARG A CA 1
ATOM 1137 C CA B ARG A 1 153 ? -3.179 16.234 -9.540 0.56 15.92 275 ARG A CA 1
ATOM 1138 C C A ARG A 1 153 ? -3.230 17.621 -8.900 0.44 16.52 275 ARG A C 1
ATOM 1139 C C B ARG A 1 153 ? -3.196 17.615 -8.897 0.56 16.71 275 ARG A C 1
ATOM 1140 O O A ARG A 1 153 ? -3.267 18.641 -9.585 0.44 15.04 275 ARG A O 1
ATOM 1141 O O B ARG A 1 153 ? -3.164 18.631 -9.588 0.56 16.24 275 ARG A O 1
ATOM 1156 N N . GLU A 1 154 ? -3.285 17.638 -7.568 1.00 15.08 276 GLU A N 1
ATOM 1157 C CA . GLU A 1 154 ? -3.401 18.882 -6.809 1.00 15.30 276 GLU A CA 1
ATOM 1158 C C . GLU A 1 154 ? -2.481 18.849 -5.589 1.00 17.01 276 GLU A C 1
ATOM 1159 O O . GLU A 1 154 ? -2.466 17.877 -4.821 1.00 18.04 276 GLU A O 1
ATOM 1165 N N . LEU A 1 155 ? -1.704 19.909 -5.424 1.00 14.81 277 LEU A N 1
ATOM 1166 C CA . LEU A 1 155 ? -0.854 20.064 -4.248 1.00 16.97 277 LEU A CA 1
ATOM 1167 C C . LEU A 1 155 ? -1.156 21.415 -3.648 1.00 16.71 277 LEU A C 1
ATOM 1168 O O . LEU A 1 155 ? -1.093 22.435 -4.333 1.00 16.67 277 LEU A O 1
ATOM 1173 N N A SER A 1 156 ? -1.516 21.424 -2.371 0.47 13.74 278 SER A N 1
ATOM 1174 N N B SER A 1 156 ? -1.477 21.423 -2.360 0.53 13.57 278 SER A N 1
ATOM 1175 C CA A SER A 1 156 ? -1.863 22.665 -1.694 0.47 14.79 278 SER A CA 1
ATOM 1176 C CA B SER A 1 156 ? -1.884 22.644 -1.678 0.53 15.25 278 SER A CA 1
ATOM 1177 C C A SER A 1 156 ? -1.086 22.770 -0.392 0.47 16.84 278 SER A C 1
ATOM 1178 C C B SER A 1 156 ? -1.123 22.787 -0.367 0.53 16.90 278 SER A C 1
ATOM 1179 O O A SER A 1 156 ? -1.112 21.853 0.439 0.47 15.77 278 SER A O 1
ATOM 1180 O O B SER A 1 156 ? -1.202 21.910 0.501 0.53 15.97 278 SER A O 1
ATOM 1185 N N . ILE A 1 157 ? -0.374 23.880 -0.235 1.00 14.39 279 ILE A N 1
ATOM 1186 C CA . ILE A 1 157 ? 0.367 24.163 0.980 1.00 17.73 279 ILE A CA 1
ATOM 1187 C C . ILE A 1 157 ? -0.064 25.540 1.488 1.00 24.10 279 ILE A C 1
ATOM 1188 O O . ILE A 1 157 ? 0.085 26.548 0.789 1.00 23.18 279 ILE A O 1
ATOM 1193 N N . ARG A 1 158 ? -0.650 25.574 2.681 1.00 15.84 280 ARG A N 1
ATOM 1194 C CA . ARG A 1 158 ? -1.179 26.823 3.239 1.00 16.70 280 ARG A CA 1
ATOM 1195 C C . ARG A 1 158 ? -0.689 27.041 4.662 1.00 19.34 280 ARG A C 1
ATOM 1196 O O . ARG A 1 158 ? -0.723 26.117 5.462 1.00 19.81 280 ARG A O 1
ATOM 1204 N N . ALA A 1 159 ? -0.278 28.269 4.983 1.00 15.83 281 ALA A N 1
ATOM 1205 C CA . ALA A 1 159 ? 0.135 28.598 6.340 1.00 16.87 281 ALA A CA 1
ATOM 1206 C C . ALA A 1 159 ? 1.238 27.667 6.825 1.00 20.02 281 ALA A C 1
ATOM 1207 O O . ALA A 1 159 ? 1.167 27.110 7.921 1.00 22.90 281 ALA A O 1
ATOM 1209 N N . CYS A 1 160 ? 2.250 27.483 5.984 1.00 22.13 282 CYS A N 1
ATOM 1210 C CA . CYS A 1 160 ? 3.468 26.790 6.387 1.00 20.06 282 CYS A CA 1
ATOM 1211 C C . CYS A 1 160 ? 4.593 27.817 6.252 1.00 23.05 282 CYS A C 1
ATOM 1212 O O . CYS A 1 160 ? 5.306 27.848 5.249 1.00 22.17 282 CYS A O 1
ATOM 1215 N N . PRO A 1 161 ? 4.718 28.700 7.261 1.00 24.94 283 PRO A N 1
ATOM 1216 C CA . PRO A 1 161 ? 5.587 29.881 7.172 1.00 26.03 283 PRO A CA 1
ATOM 1217 C C . PRO A 1 161 ? 7.080 29.537 7.152 1.00 29.29 283 PRO A C 1
ATOM 1218 O O . PRO A 1 161 ? 7.885 30.378 6.756 1.00 29.01 283 PRO A O 1
ATOM 1222 N N . GLU A 1 162 ? 7.439 28.315 7.541 1.00 22.86 284 GLU A N 1
ATOM 1223 C CA . GLU A 1 162 ? 8.847 27.940 7.618 1.00 28.01 284 GLU A CA 1
ATOM 1224 C C . GLU A 1 162 ? 9.322 27.206 6.371 1.00 23.20 284 GLU A C 1
ATOM 1225 O O . GLU A 1 162 ? 10.509 26.914 6.230 1.00 25.90 284 GLU A O 1
ATOM 1231 N N . LEU A 1 163 ? 8.388 26.911 5.472 1.00 19.16 285 LEU A N 1
ATOM 1232 C CA . LEU A 1 163 ? 8.736 26.300 4.201 1.00 22.05 285 LEU A CA 1
ATOM 1233 C C . LEU A 1 163 ? 9.294 27.383 3.296 1.00 22.60 285 LEU A C 1
ATOM 1234 O O . LEU A 1 163 ? 8.565 28.296 2.897 1.00 22.56 285 LEU A O 1
ATOM 1239 N N . THR A 1 164 ? 10.579 27.293 2.966 1.00 24.99 286 THR A N 1
ATOM 1240 C CA . THR A 1 164 ? 11.224 28.393 2.239 1.00 29.65 286 THR A CA 1
ATOM 1241 C C . THR A 1 164 ? 11.645 28.048 0.812 1.00 33.13 286 THR A C 1
ATOM 1242 O O . THR A 1 164 ? 12.019 28.929 0.036 1.00 35.48 286 THR A O 1
ATOM 1246 N N . GLU A 1 165 ? 11.577 26.769 0.466 1.00 32.73 287 GLU A N 1
ATOM 1247 C CA . GLU A 1 165 ? 11.985 26.333 -0.860 1.00 36.73 287 GLU A CA 1
ATOM 1248 C C . GLU A 1 165 ? 11.172 25.128 -1.319 1.00 35.24 287 GLU A C 1
ATOM 1249 O O . GLU A 1 165 ? 10.722 24.324 -0.507 1.00 36.06 287 GLU A O 1
ATOM 1251 N N . LEU A 1 166 ? 10.978 25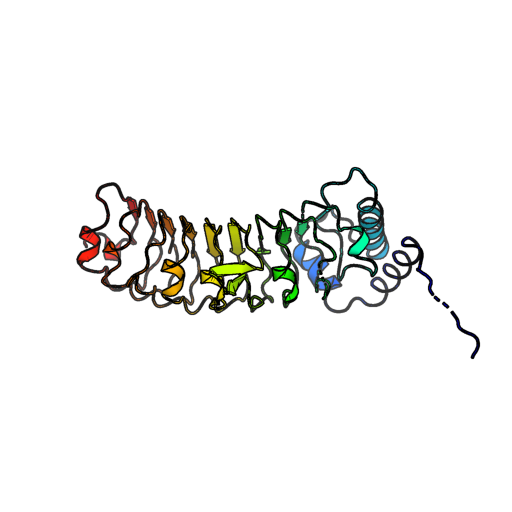.021 -2.629 1.00 31.48 288 LEU A N 1
ATOM 1252 C CA . LEU A 1 166 ? 10.421 23.820 -3.228 1.00 29.01 288 LEU A CA 1
ATOM 1253 C C . LEU A 1 166 ? 11.560 22.919 -3.674 1.00 33.44 288 LEU A C 1
ATOM 1254 O O . LEU A 1 166 ? 12.659 23.401 -3.983 1.00 37.28 288 LEU A O 1
ATOM 1259 N N . PRO A 1 167 ? 11.318 21.603 -3.707 1.00 29.21 289 PRO A N 1
ATOM 1260 C CA . PRO A 1 167 ? 12.385 20.717 -4.177 1.00 31.83 289 PRO A CA 1
ATOM 1261 C C . PRO A 1 167 ? 12.515 20.794 -5.690 1.00 31.50 289 PRO A C 1
ATOM 1262 O O . PRO A 1 167 ? 11.657 21.352 -6.367 1.00 31.10 289 PRO A O 1
ATOM 1266 N N . GLU A 1 168 ? 13.593 20.237 -6.220 1.00 31.84 290 GLU A N 1
ATOM 1267 C CA . GLU A 1 168 ? 13.803 20.260 -7.653 1.00 33.63 290 GLU A CA 1
ATOM 1268 C C . GLU A 1 168 ? 14.611 19.035 -8.059 1.00 34.80 290 GLU A C 1
ATOM 1269 O O . GLU A 1 168 ? 15.391 18.515 -7.257 1.00 31.23 290 GLU A O 1
ATOM 1275 N N . PRO A 1 169 ? 14.419 18.558 -9.298 1.00 35.45 291 PRO A N 1
ATOM 1276 C CA . PRO A 1 169 ? 13.434 19.079 -10.257 1.00 36.06 291 PRO A CA 1
ATOM 1277 C C . PRO A 1 169 ? 12.008 18.623 -9.944 1.00 33.36 291 PRO A C 1
ATOM 1278 O O . PRO A 1 169 ? 11.826 17.518 -9.426 1.00 31.62 291 PRO A O 1
ATOM 1282 N N . LEU A 1 170 ? 11.032 19.486 -10.234 1.00 28.33 292 LEU A N 1
ATOM 1283 C CA . LEU A 1 170 ? 9.608 19.196 -10.036 1.00 28.19 292 LEU A CA 1
ATOM 1284 C C . LEU A 1 170 ? 9.123 18.301 -11.162 1.00 24.72 292 LEU A C 1
ATOM 1285 O O . LEU A 1 170 ? 8.252 17.448 -10.986 1.00 20.29 292 LEU A O 1
ATOM 1290 N N . ALA A 1 171 ? 9.703 18.523 -12.331 1.00 24.87 293 ALA A N 1
ATOM 1291 C CA . ALA A 1 171 ? 9.478 17.678 -13.490 1.00 30.36 293 ALA A CA 1
ATOM 1292 C C . ALA A 1 171 ? 10.669 17.874 -14.412 1.00 32.55 293 ALA A C 1
ATOM 1293 O O . ALA A 1 171 ? 11.367 18.885 -14.329 1.00 30.60 293 ALA A O 1
ATOM 1295 N N . SER A 1 172 ? 10.905 16.906 -15.283 1.00 32.43 294 SER A N 1
ATOM 1296 C CA . SER A 1 172 ? 12.008 17.006 -16.219 1.00 38.02 294 SER A CA 1
ATOM 1297 C C . SER A 1 172 ? 11.561 16.513 -17.580 1.00 38.65 294 SER A C 1
ATOM 1298 O O . SER A 1 172 ? 10.566 15.795 -17.689 1.00 29.31 294 SER A O 1
ATOM 1301 N N . THR A 1 173 ? 12.297 16.911 -18.613 1.00 42.78 295 THR A N 1
ATOM 1302 C CA . THR A 1 173 ? 12.023 16.469 -19.971 1.00 51.39 295 THR A CA 1
ATOM 1303 C C . THR A 1 173 ? 13.311 15.986 -20.642 1.00 55.98 295 THR A C 1
ATOM 1304 O O . THR A 1 173 ? 14.286 16.738 -20.701 1.00 61.00 295 THR A O 1
ATOM 1308 N N . ASP A 1 174 ? 13.318 14.736 -21.115 1.00 51.74 296 ASP A N 1
ATOM 1309 C CA . ASP A 1 174 ? 14.403 14.217 -21.964 1.00 55.46 296 ASP A CA 1
ATOM 1310 C C . ASP A 1 174 ? 14.810 15.244 -23.015 1.00 50.69 296 ASP A C 1
ATOM 1311 O O . ASP A 1 174 ? 13.950 15.860 -23.652 1.00 45.25 296 ASP A O 1
ATOM 1316 N N . SER A 1 176 ? 14.532 13.009 -26.043 1.00 69.75 298 SER A N 1
ATOM 1317 C CA . SER A 1 176 ? 13.349 12.253 -26.441 1.00 70.85 298 SER A CA 1
ATOM 1318 C C . SER A 1 176 ? 12.097 13.119 -26.376 1.00 69.64 298 SER A C 1
ATOM 1319 O O . SER A 1 176 ? 11.172 12.946 -27.170 1.00 70.18 298 SER A O 1
ATOM 1322 N N . GLY A 1 177 ? 12.075 14.047 -25.421 1.00 65.38 299 GLY A N 1
ATOM 1323 C CA . GLY A 1 177 ? 10.921 14.903 -25.203 1.00 58.18 299 GLY A CA 1
ATOM 1324 C C . GLY A 1 177 ? 9.963 14.284 -24.199 1.00 55.06 299 GLY A C 1
ATOM 1325 O O . GLY A 1 177 ? 8.870 14.797 -23.963 1.00 53.16 299 GLY A O 1
ATOM 1326 N N . GLU A 1 178 ? 10.379 13.174 -23.601 1.00 54.93 300 GLU A N 1
ATOM 1327 C CA . GLU A 1 178 ? 9.544 12.475 -22.630 1.00 57.85 300 GLU A CA 1
ATOM 1328 C C . GLU A 1 178 ? 9.634 13.109 -21.235 1.00 52.35 300 GLU A C 1
ATOM 1329 O O . GLU A 1 178 ? 10.679 13.636 -20.843 1.00 51.10 300 GLU A O 1
ATOM 1335 N N . HIS A 1 179 ? 8.532 13.036 -20.492 1.00 46.83 301 HIS A N 1
ATOM 1336 C CA . HIS A 1 179 ? 8.373 13.793 -19.260 1.00 39.78 301 HIS A CA 1
ATOM 1337 C C . HIS A 1 179 ? 8.342 12.900 -18.019 1.00 37.91 301 HIS A C 1
ATOM 1338 O O . HIS A 1 179 ? 7.742 11.829 -18.021 1.00 39.82 301 HIS A O 1
ATOM 1345 N N . GLN A 1 180 ? 8.988 13.355 -16.954 1.00 32.25 302 GLN A N 1
ATOM 1346 C CA . GLN A 1 180 ? 9.025 12.595 -15.712 1.00 34.32 302 GLN A CA 1
ATOM 1347 C C . GLN A 1 180 ? 8.786 13.536 -14.547 1.00 29.53 302 GLN A C 1
ATOM 1348 O O . GLN A 1 180 ? 9.048 14.736 -14.652 1.00 34.49 302 GLN A O 1
ATOM 1350 N N . GLY A 1 181 ? 8.287 12.998 -13.443 1.00 22.24 303 GLY A N 1
ATOM 1351 C CA . GLY A 1 181 ? 8.068 13.805 -12.261 1.00 23.49 303 GLY A CA 1
ATOM 1352 C C . GLY A 1 181 ? 6.587 14.084 -12.061 1.00 26.73 303 GLY A C 1
ATOM 1353 O O . GLY A 1 181 ? 5.759 13.187 -12.225 1.00 27.33 303 GLY A O 1
ATOM 1354 N N . LEU A 1 182 ? 6.254 15.325 -11.713 1.00 20.81 304 LEU A N 1
ATOM 1355 C CA . LEU A 1 182 ? 4.870 15.701 -11.432 1.00 21.29 304 LEU A CA 1
ATOM 1356 C C . LEU A 1 182 ? 4.108 15.978 -12.732 1.00 21.96 304 LEU A C 1
ATOM 1357 O O . LEU A 1 182 ? 3.549 17.061 -12.939 1.00 20.36 304 LEU A O 1
ATOM 1362 N N . VAL A 1 183 ? 4.077 14.970 -13.594 1.00 24.29 305 VAL A N 1
ATOM 1363 C CA . VAL A 1 183 ? 3.524 15.113 -14.934 1.00 27.80 305 VAL A CA 1
ATOM 1364 C C . VAL A 1 183 ? 1.996 15.258 -14.979 1.00 24.10 305 VAL A C 1
ATOM 1365 O O . VAL A 1 183 ? 1.442 15.678 -15.997 1.00 26.19 305 VAL A O 1
ATOM 1369 N N . ASN A 1 184 ? 1.315 14.916 -13.890 1.00 21.52 306 ASN A N 1
ATOM 1370 C CA . ASN A 1 184 ? -0.147 15.041 -13.858 1.00 20.73 306 ASN A CA 1
ATOM 1371 C C . ASN A 1 184 ? -0.648 16.194 -12.996 1.00 18.10 306 ASN A C 1
ATOM 1372 O O . ASN A 1 184 ? -1.845 16.407 -12.853 1.00 18.04 306 ASN A O 1
ATOM 1377 N N . LEU A 1 185 ? 0.283 16.957 -12.447 1.00 17.27 307 LEU A N 1
ATOM 1378 C CA . LEU A 1 185 ? -0.090 18.054 -11.561 1.00 20.65 307 LEU A CA 1
ATOM 1379 C C . LEU A 1 185 ? -0.825 19.136 -12.347 1.00 20.74 307 LEU A C 1
ATOM 1380 O O . LEU A 1 185 ? -0.310 19.661 -13.342 1.00 21.65 307 LEU A O 1
ATOM 1385 N N . GLN A 1 186 ? -2.032 19.464 -11.891 1.00 16.37 308 GLN A N 1
ATOM 1386 C CA . GLN A 1 186 ? -2.887 20.424 -12.577 1.00 17.77 308 GLN A CA 1
ATOM 1387 C C . GLN A 1 186 ? -3.024 21.712 -11.792 1.00 18.72 308 GLN A C 1
ATOM 1388 O O . GLN A 1 186 ? -3.286 22.771 -12.361 1.00 18.79 308 GLN A O 1
ATOM 1394 N N . SER A 1 187 ? -2.843 21.617 -10.480 1.00 18.37 309 SER A N 1
ATOM 1395 C CA . SER A 1 187 ? -3.042 22.761 -9.615 1.00 18.96 309 SER A CA 1
ATOM 1396 C C . SER A 1 187 ? -2.011 22.772 -8.497 1.00 19.87 309 SER A C 1
ATOM 1397 O O . SER A 1 187 ? -1.824 21.781 -7.781 1.00 17.77 309 SER A O 1
ATOM 1400 N N . LEU A 1 188 ? -1.321 23.896 -8.362 1.00 18.53 310 LEU A N 1
ATOM 1401 C CA . LEU A 1 188 ? -0.336 24.047 -7.301 1.00 21.82 310 LEU A CA 1
ATOM 1402 C C . LEU A 1 188 ? -0.714 25.297 -6.532 1.00 21.81 310 LEU A C 1
ATOM 1403 O O . LEU A 1 188 ? -0.844 26.372 -7.118 1.00 17.70 310 LEU A O 1
ATOM 1408 N N . ARG A 1 189 ? -0.937 25.152 -5.227 1.00 16.39 311 ARG A N 1
ATOM 1409 C CA . ARG A 1 189 ? -1.260 26.310 -4.398 1.00 21.69 311 ARG A CA 1
ATOM 1410 C C . ARG A 1 189 ? -0.289 26.401 -3.242 1.00 21.06 311 ARG A C 1
ATOM 1411 O O . ARG A 1 189 ? -0.041 25.418 -2.535 1.00 21.17 311 ARG A O 1
ATOM 1419 N N . LEU A 1 190 ? 0.280 27.585 -3.080 1.00 19.69 312 LEU A N 1
ATOM 1420 C CA . LEU A 1 190 ? 1.262 27.851 -2.050 1.00 18.81 312 LEU A CA 1
ATOM 1421 C C . LEU A 1 190 ? 0.856 29.185 -1.439 1.00 25.43 312 LEU A C 1
ATOM 1422 O O . LEU A 1 190 ? 1.050 30.241 -2.038 1.00 22.46 312 LEU A O 1
ATOM 1427 N N . GLU A 1 191 ? 0.269 29.135 -0.250 1.00 19.84 313 GLU A N 1
ATOM 1428 C CA . GLU A 1 191 ? -0.314 30.320 0.357 1.00 19.45 313 GLU A CA 1
ATOM 1429 C C . GLU A 1 191 ? 0.240 30.493 1.752 1.00 23.79 313 GLU A C 1
ATOM 1430 O O . GLU A 1 191 ? 0.278 29.527 2.527 1.00 22.38 313 GLU A O 1
ATOM 1436 N N . TRP A 1 192 ? 0.672 31.713 2.075 1.00 17.01 314 TRP A N 1
ATOM 1437 C CA . TRP A 1 192 ? 1.318 31.985 3.357 1.00 17.93 314 TRP A CA 1
ATOM 1438 C C . TRP A 1 192 ? 2.488 31.029 3.637 1.00 20.89 314 TRP A C 1
ATOM 1439 O O . TRP A 1 192 ? 2.484 30.292 4.625 1.00 22.52 314 TRP A O 1
ATOM 1450 N N . THR A 1 193 ? 3.481 31.029 2.756 1.00 21.45 315 THR A N 1
ATOM 1451 C CA . THR A 1 193 ? 4.676 30.207 2.929 1.00 19.86 315 THR A CA 1
ATOM 1452 C C . THR A 1 193 ? 5.868 31.156 3.036 1.00 21.31 315 THR A C 1
ATOM 1453 O O . THR A 1 193 ? 5.677 32.359 2.982 1.00 22.12 315 THR A O 1
ATOM 1457 N N . GLY A 1 194 ? 7.083 30.630 3.193 1.00 19.07 316 GLY A N 1
ATOM 1458 C CA . GLY A 1 194 ? 8.277 31.470 3.193 1.00 20.47 316 GLY A CA 1
ATOM 1459 C C . GLY A 1 194 ? 9.054 31.361 1.882 1.00 20.26 316 GLY A C 1
ATOM 1460 O O . GLY A 1 194 ? 10.234 31.713 1.795 1.00 24.76 316 GLY A O 1
ATOM 1461 N N . ILE A 1 195 ? 8.377 30.892 0.840 1.00 19.38 317 ILE A N 1
ATOM 1462 C CA . ILE A 1 195 ? 9.023 30.655 -0.451 1.00 25.99 317 ILE A CA 1
ATOM 1463 C C . ILE A 1 195 ? 9.376 31.969 -1.143 1.00 24.23 317 ILE A C 1
ATOM 1464 O O . ILE A 1 195 ? 8.537 32.861 -1.258 1.00 24.55 317 ILE A O 1
ATOM 1469 N N . ARG A 1 196 ? 10.624 32.072 -1.595 1.00 21.89 318 ARG A N 1
ATOM 1470 C CA . ARG A 1 196 ? 11.146 33.291 -2.202 1.00 21.68 318 ARG A CA 1
ATOM 1471 C C . ARG A 1 196 ? 11.338 33.177 -3.721 1.00 26.21 318 ARG A C 1
ATOM 1472 O O . ARG A 1 196 ? 11.371 34.190 -4.429 1.00 23.28 318 ARG A O 1
ATOM 1480 N N . SER A 1 197 ? 11.471 31.953 -4.224 1.00 22.12 319 SER A N 1
ATOM 1481 C CA . SER A 1 197 ? 11.590 31.740 -5.667 1.00 25.51 319 SER A CA 1
ATOM 1482 C C . SER A 1 197 ? 11.184 30.328 -6.056 1.00 28.87 319 SER A C 1
ATOM 1483 O O . SER A 1 197 ? 11.130 29.429 -5.215 1.00 27.75 319 SER A O 1
ATOM 1486 N N . LEU A 1 198 ? 10.912 30.138 -7.344 1.00 25.20 320 LEU A N 1
ATOM 1487 C CA . LEU A 1 198 ? 10.499 28.836 -7.855 1.00 22.39 320 LEU A CA 1
ATOM 1488 C C . LEU A 1 198 ? 11.628 28.159 -8.620 1.00 19.48 320 LEU A C 1
ATOM 1489 O O . LEU A 1 198 ? 12.386 28.820 -9.329 1.00 27.78 320 LEU A O 1
ATOM 1494 N N . PRO A 1 199 ? 11.721 26.826 -8.515 1.00 21.83 321 PRO A N 1
ATOM 1495 C CA . PRO A 1 199 ? 12.694 26.110 -9.342 1.00 24.83 321 PRO A CA 1
ATOM 1496 C C . PRO A 1 199 ? 12.410 26.373 -10.818 1.00 25.38 321 PRO A C 1
ATOM 1497 O O . PRO A 1 199 ? 11.244 26.532 -11.199 1.00 21.89 321 PRO A O 1
ATOM 1501 N N . ALA A 1 200 ? 13.452 26.425 -11.634 1.00 21.90 322 ALA A N 1
ATOM 1502 C CA . ALA A 1 200 ? 13.279 26.622 -13.077 1.00 27.95 322 ALA A CA 1
ATOM 1503 C C . ALA A 1 200 ? 12.388 25.539 -13.680 1.00 22.01 322 ALA A C 1
ATOM 1504 O O . ALA A 1 200 ? 11.688 25.781 -14.668 1.00 22.08 322 ALA A O 1
ATOM 1506 N N . SER A 1 201 ? 12.401 24.357 -13.062 1.00 21.65 323 SER A N 1
ATOM 1507 C CA . SER A 1 201 ? 11.652 23.201 -13.553 1.00 27.65 323 SER A CA 1
ATOM 1508 C C . SER A 1 201 ? 10.127 23.335 -13.419 1.00 25.15 323 SER A C 1
ATOM 1509 O O . SER A 1 201 ? 9.377 22.508 -13.946 1.00 25.21 323 SER A O 1
ATOM 1512 N N . ILE A 1 202 ? 9.673 24.352 -12.703 1.00 20.48 324 ILE A N 1
ATOM 1513 C CA . ILE A 1 202 ? 8.246 24.679 -12.696 1.00 21.44 324 ILE A CA 1
ATOM 1514 C C . ILE A 1 202 ? 7.708 24.791 -14.126 1.00 22.14 324 ILE A C 1
ATOM 1515 O O . ILE A 1 202 ? 6.579 24.383 -14.414 1.00 18.78 324 ILE A O 1
ATOM 1520 N N . ALA A 1 203 ? 8.529 25.321 -15.031 1.00 20.18 325 ALA A N 1
ATOM 1521 C CA . ALA A 1 203 ? 8.151 25.483 -16.432 1.00 21.09 325 ALA A CA 1
ATOM 1522 C C . ALA A 1 203 ? 8.061 24.146 -17.196 1.00 26.66 325 ALA A C 1
ATOM 1523 O O . ALA A 1 203 ? 7.667 24.123 -18.364 1.00 29.84 325 ALA A O 1
ATOM 1525 N N . ASN A 1 204 ? 8.424 23.046 -16.537 1.00 24.81 326 ASN A N 1
ATOM 1526 C CA . ASN A 1 204 ? 8.343 21.699 -17.128 1.00 28.80 326 ASN A CA 1
ATOM 1527 C C . ASN A 1 204 ? 7.037 20.961 -16.820 1.00 28.89 326 ASN A C 1
ATOM 1528 O O . ASN A 1 204 ? 6.826 19.837 -17.282 1.00 28.27 326 ASN A O 1
ATOM 1533 N N . LEU A 1 205 ? 6.176 21.571 -16.018 1.00 20.40 327 LEU A N 1
ATOM 1534 C CA . LEU A 1 205 ? 4.948 20.893 -15.586 1.00 20.50 327 LEU A CA 1
ATOM 1535 C C . LEU A 1 205 ? 3.922 20.897 -16.726 1.00 25.60 327 LEU A C 1
ATOM 1536 O O . LEU A 1 205 ? 3.205 21.875 -16.916 1.00 26.76 327 LEU A O 1
ATOM 1541 N N . GLN A 1 206 ? 3.870 19.806 -17.488 1.00 22.93 328 GLN A N 1
ATOM 1542 C CA . GLN A 1 206 ? 3.093 19.781 -18.725 1.00 28.70 328 GLN A CA 1
ATOM 1543 C C . GLN A 1 206 ? 1.588 19.928 -18.525 1.00 24.02 328 GLN A C 1
ATOM 1544 O O . GLN A 1 206 ? 0.892 20.361 -19.434 1.00 26.47 328 GLN A O 1
ATOM 1550 N N . ASN A 1 207 ? 1.082 19.568 -17.348 1.00 21.38 329 ASN A N 1
ATOM 1551 C CA . ASN A 1 207 ? -0.362 19.596 -17.138 1.00 23.12 329 ASN A CA 1
ATOM 1552 C C . ASN A 1 207 ? -0.851 20.670 -16.188 1.00 20.69 329 ASN A C 1
ATOM 1553 O O . ASN A 1 207 ? -2.046 20.733 -15.902 1.00 20.20 329 ASN A O 1
ATOM 1558 N N . LEU A 1 208 ? 0.065 21.512 -15.707 1.00 19.12 330 LEU A N 1
ATOM 1559 C CA . LEU A 1 208 ? -0.285 22.543 -14.729 1.00 18.05 330 LEU A CA 1
ATOM 1560 C C . LEU A 1 208 ? -1.177 23.596 -15.373 1.00 25.75 330 LEU A C 1
ATOM 1561 O O . LEU A 1 208 ? -0.791 24.229 -16.348 1.00 19.39 330 LEU A O 1
ATOM 1566 N N . LYS A 1 209 ? -2.358 23.788 -14.799 1.00 18.32 331 LYS A N 1
ATOM 1567 C CA . LYS A 1 209 ? -3.336 24.730 -15.318 1.00 19.00 331 LYS A CA 1
ATOM 1568 C C . LYS A 1 209 ? -3.478 25.945 -14.419 1.00 19.56 331 LYS A C 1
ATOM 1569 O O . LYS A 1 209 ? -3.879 27.021 -14.870 1.00 18.94 331 LYS A O 1
ATOM 1575 N N . SER A 1 210 ? -3.151 25.771 -13.145 1.00 17.17 332 SER A N 1
ATOM 1576 C CA . SER A 1 210 ? -3.388 26.820 -12.158 1.00 22.99 332 SER A CA 1
ATOM 1577 C C . SER A 1 210 ? -2.233 26.885 -11.182 1.00 22.22 332 SER A C 1
ATOM 1578 O O . SER A 1 210 ? -1.908 25.898 -10.532 1.00 18.41 332 SER A O 1
ATOM 1581 N N . LEU A 1 211 ? -1.611 28.052 -11.092 1.00 21.32 333 LEU A N 1
ATOM 1582 C CA . LEU A 1 211 ? -0.529 28.276 -10.145 1.00 22.92 333 LEU A CA 1
ATOM 1583 C C . LEU A 1 211 ? -0.918 29.435 -9.238 1.00 17.68 333 LEU A C 1
ATOM 1584 O O . LEU A 1 211 ? -1.137 30.547 -9.696 1.00 18.51 333 LEU A O 1
ATOM 1589 N N . LYS A 1 212 ? -1.056 29.159 -7.951 1.00 18.00 334 LYS A N 1
ATOM 1590 C CA . LYS A 1 212 ? -1.363 30.203 -6.988 1.00 17.78 334 LYS A CA 1
ATOM 1591 C C . LYS A 1 212 ? -0.249 30.268 -5.954 1.00 23.87 334 LYS A C 1
ATOM 1592 O O . LYS A 1 212 ? 0.006 29.296 -5.244 1.00 22.05 334 LYS A O 1
ATOM 1598 N N . ILE A 1 213 ? 0.435 31.404 -5.904 1.00 23.33 335 ILE A N 1
ATOM 1599 C CA . ILE A 1 213 ? 1.405 31.699 -4.844 1.00 19.08 335 ILE A CA 1
ATOM 1600 C C . ILE A 1 213 ? 0.949 32.992 -4.188 1.00 26.42 335 ILE A C 1
ATOM 1601 O O . ILE A 1 213 ? 1.090 34.070 -4.763 1.00 29.92 335 ILE A O 1
ATOM 1606 N N . ARG A 1 214 ? 0.376 32.884 -2.998 1.00 17.55 336 ARG A N 1
ATOM 1607 C CA . ARG A 1 214 ? -0.210 34.025 -2.332 1.00 22.80 336 ARG A CA 1
ATOM 1608 C C . ARG A 1 214 ? 0.432 34.293 -0.992 1.00 23.73 336 ARG A C 1
ATOM 1609 O O . ARG A 1 214 ? 0.819 33.367 -0.287 1.00 22.04 336 ARG A O 1
ATOM 1617 N N . ASN A 1 215 ? 0.526 35.572 -0.644 1.00 24.08 337 ASN A N 1
ATOM 1618 C CA . ASN A 1 215 ? 1.008 35.979 0.669 1.00 28.18 337 ASN A CA 1
ATOM 1619 C C . ASN A 1 215 ? 2.320 35.312 1.069 1.00 27.89 337 ASN A C 1
ATOM 1620 O O . ASN A 1 215 ? 2.473 34.821 2.189 1.00 25.25 337 ASN A O 1
ATOM 1625 N N . SER A 1 216 ? 3.253 35.285 0.126 1.00 22.75 338 SER A N 1
ATOM 1626 C CA . SER A 1 216 ? 4.558 34.666 0.328 1.00 20.37 338 SER A CA 1
ATOM 1627 C C . SER A 1 216 ? 5.620 35.650 -0.157 1.00 21.98 338 SER A C 1
ATOM 1628 O O . SER A 1 216 ? 5.336 36.480 -1.013 1.00 25.18 338 SER A O 1
ATOM 1631 N N . PRO A 1 217 ? 6.848 35.558 0.379 1.00 23.40 339 PRO A N 1
ATOM 1632 C CA . PRO A 1 217 ? 7.917 36.483 -0.034 1.00 23.49 339 PRO A CA 1
ATOM 1633 C C . PRO A 1 217 ? 8.544 36.152 -1.391 1.00 24.40 339 PRO A C 1
ATOM 1634 O O . PRO A 1 217 ? 9.764 36.296 -1.556 1.00 23.49 339 PRO A O 1
ATOM 1638 N N . LEU A 1 218 ? 7.726 35.712 -2.346 1.00 22.88 340 LEU A N 1
ATOM 1639 C CA . LEU A 1 218 ? 8.197 35.468 -3.704 1.00 25.45 340 LEU A CA 1
ATOM 1640 C C . LEU A 1 218 ? 8.894 36.726 -4.220 1.00 24.24 340 LEU A C 1
ATOM 1641 O O . LEU A 1 218 ? 8.273 37.771 -4.379 1.00 27.79 340 LEU A O 1
ATOM 1646 N N . SER A 1 219 ? 10.199 36.634 -4.448 1.00 27.54 341 SER A N 1
ATOM 1647 C CA . SER A 1 219 ? 10.990 37.822 -4.738 1.00 34.13 341 SER A CA 1
ATOM 1648 C C . SER A 1 219 ? 11.219 38.001 -6.229 1.00 36.45 341 SER A C 1
ATOM 1649 O O . SER A 1 219 ? 11.532 39.104 -6.686 1.00 39.65 341 SER A O 1
ATOM 1652 N N . ALA A 1 220 ? 11.060 36.920 -6.985 1.00 33.28 342 ALA A N 1
ATOM 1653 C CA . ALA A 1 220 ? 11.263 36.982 -8.430 1.00 37.91 342 ALA A CA 1
ATOM 1654 C C . ALA A 1 220 ? 10.540 35.859 -9.149 1.00 35.56 342 ALA A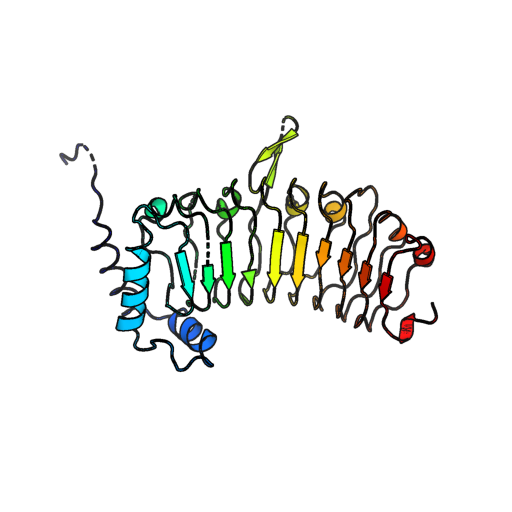 C 1
ATOM 1655 O O . ALA A 1 220 ? 10.337 34.784 -8.593 1.00 34.13 342 ALA A O 1
ATOM 1657 N N . LEU A 1 221 ? 10.194 36.118 -10.404 1.00 29.06 343 LEU A N 1
ATOM 1658 C CA . LEU A 1 221 ? 9.512 35.160 -11.247 1.00 30.48 343 LEU A CA 1
ATOM 1659 C C . LEU A 1 221 ? 10.156 35.222 -12.633 1.00 32.08 343 LEU A C 1
ATOM 1660 O O . LEU A 1 221 ? 10.248 36.295 -13.226 1.00 33.01 343 LEU A O 1
ATOM 1665 N N . GLY A 1 222 ? 10.598 34.075 -13.145 1.00 30.93 344 GLY A N 1
ATOM 1666 C CA . GLY A 1 222 ? 11.297 34.037 -14.416 1.00 36.58 344 GLY A CA 1
ATOM 1667 C C . GLY A 1 222 ? 10.348 33.983 -15.593 1.00 29.16 344 GLY A C 1
ATOM 1668 O O . GLY A 1 222 ? 9.213 33.531 -15.459 1.00 32.14 344 GLY A O 1
ATOM 1669 N N . PRO A 1 223 ? 10.803 34.456 -16.754 1.00 32.36 345 PRO A N 1
ATOM 1670 C CA . PRO A 1 223 ? 9.949 34.509 -17.949 1.00 27.48 345 PRO A CA 1
ATOM 1671 C C . PRO A 1 223 ? 9.579 33.132 -18.529 1.00 30.95 345 PRO A C 1
ATOM 1672 O O . PRO A 1 223 ? 8.641 33.044 -19.319 1.00 33.93 345 PRO A O 1
ATOM 1676 N N . ALA A 1 224 ? 10.285 32.078 -18.139 1.00 29.66 346 ALA A N 1
ATOM 1677 C CA . ALA A 1 224 ? 9.950 30.727 -18.599 1.00 33.37 346 ALA A CA 1
ATOM 1678 C C . ALA A 1 224 ? 8.590 30.246 -18.081 1.00 32.83 346 ALA A C 1
ATOM 1679 O O . ALA A 1 224 ? 7.992 29.336 -18.663 1.00 26.63 346 ALA A O 1
ATOM 1681 N N . ILE A 1 225 ? 8.102 30.862 -17.001 1.00 32.31 347 ILE A N 1
ATOM 1682 C CA . ILE A 1 225 ? 6.745 30.588 -16.517 1.00 30.88 347 ILE A CA 1
ATOM 1683 C C . ILE A 1 225 ? 5.720 30.756 -17.653 1.00 29.71 347 ILE A C 1
ATOM 1684 O O . ILE A 1 225 ? 4.690 30.087 -17.665 1.00 31.74 347 ILE A O 1
ATOM 1689 N N . HIS A 1 226 ? 6.017 31.627 -18.621 1.00 25.42 348 HIS A N 1
ATOM 1690 C CA . HIS A 1 226 ? 5.143 31.804 -19.785 1.00 26.11 348 HIS A CA 1
ATOM 1691 C C . HIS A 1 226 ? 5.321 30.716 -20.852 1.00 25.75 348 HIS A C 1
ATOM 1692 O O . HIS A 1 226 ? 4.672 30.751 -21.891 1.00 26.66 348 HIS A O 1
ATOM 1699 N N . HIS A 1 227 ? 6.182 29.735 -20.585 1.00 30.79 349 HIS A N 1
ATOM 1700 C CA . HIS A 1 227 ? 6.338 28.618 -21.514 1.00 34.68 349 HIS A CA 1
ATOM 1701 C C . HIS A 1 227 ? 5.564 27.364 -21.102 1.00 33.92 349 HIS A C 1
ATOM 1702 O O . HIS A 1 227 ? 5.601 26.350 -21.799 1.00 31.37 349 HIS A O 1
ATOM 1709 N N A LEU A 1 228 ? 4.866 27.443 -19.971 0.61 29.70 350 LEU A N 1
ATOM 1710 N N B LEU A 1 228 ? 4.866 27.443 -19.971 0.39 30.20 350 LEU A N 1
ATOM 1711 C CA A LEU A 1 228 ? 4.001 26.355 -19.528 0.61 30.80 350 LEU A CA 1
ATOM 1712 C CA B LEU A 1 228 ? 4.002 26.354 -19.527 0.39 30.89 350 LEU A CA 1
ATOM 1713 C C A LEU A 1 228 ? 2.874 26.134 -20.527 0.61 33.74 350 LEU A C 1
ATOM 1714 C C B LEU A 1 228 ? 2.873 26.132 -20.524 0.39 33.50 350 LEU A C 1
ATOM 1715 O O A LEU A 1 228 ? 2.074 27.035 -20.775 0.61 36.14 350 LEU A O 1
ATOM 1716 O O B LEU A 1 228 ? 2.072 27.032 -20.771 0.39 35.66 350 LEU A O 1
ATOM 1725 N N . PRO A 1 229 ? 2.801 24.923 -21.097 1.00 29.91 351 PRO A N 1
ATOM 1726 C CA . PRO A 1 229 ? 1.862 24.634 -22.188 1.00 31.13 351 PRO A CA 1
ATOM 1727 C C . PRO A 1 229 ? 0.372 24.720 -21.819 1.00 26.14 351 PRO A C 1
ATOM 1728 O O . PRO A 1 229 ? -0.457 24.960 -22.699 1.00 27.73 351 PRO A O 1
ATOM 1732 N N . LYS A 1 230 ? 0.021 24.542 -20.551 1.00 23.77 352 LYS A N 1
ATOM 1733 C CA . LYS A 1 230 ? -1.398 24.524 -20.192 1.00 23.59 352 LYS A CA 1
ATOM 1734 C C . LYS A 1 230 ? -1.802 25.545 -19.128 1.00 22.66 352 LYS A C 1
ATOM 1735 O O . LYS A 1 230 ? -2.944 25.547 -18.678 1.00 24.53 352 LYS A O 1
ATOM 1741 N N . LEU A 1 231 ? -0.867 26.390 -18.707 1.00 22.62 353 LEU A N 1
ATOM 1742 C CA . LEU A 1 231 ? -1.145 27.341 -17.629 1.00 20.50 353 LEU A CA 1
ATOM 1743 C C . LEU A 1 231 ? -2.209 28.355 -18.048 1.00 22.21 353 LEU A C 1
ATOM 1744 O O . LEU A 1 231 ? -2.021 29.100 -19.016 1.00 22.27 353 LEU A O 1
ATOM 1749 N N . GLU A 1 232 ? -3.325 28.366 -17.323 1.00 20.82 354 GLU A N 1
ATOM 1750 C CA . GLU A 1 232 ? -4.447 29.262 -17.620 1.00 25.21 354 GLU A CA 1
ATOM 1751 C C . GLU A 1 232 ? -4.653 30.319 -16.535 1.00 21.10 354 GLU A C 1
ATOM 1752 O O . GLU A 1 232 ? -5.246 31.369 -16.781 1.00 23.64 354 GLU A O 1
ATOM 1758 N N . GLU A 1 233 ? -4.163 30.036 -15.334 1.00 21.37 355 GLU A N 1
ATOM 1759 C CA . GLU A 1 233 ? -4.369 30.934 -14.204 1.00 24.47 355 GLU A CA 1
ATOM 1760 C C . GLU A 1 233 ? -3.101 31.100 -13.378 1.00 18.46 355 GLU A C 1
ATOM 1761 O O . GLU A 1 233 ? -2.527 30.126 -12.919 1.00 19.48 355 GLU A O 1
ATOM 1767 N N . LEU A 1 234 ? -2.671 32.341 -13.201 1.00 19.59 356 LEU A N 1
ATOM 1768 C CA . LEU A 1 234 ? -1.516 32.645 -12.363 1.00 18.73 356 LEU A CA 1
ATOM 1769 C C . LEU A 1 234 ? -1.975 33.662 -11.325 1.00 17.92 356 LEU A C 1
ATOM 1770 O O . LEU A 1 234 ? -2.340 34.783 -11.664 1.00 23.72 356 LEU A O 1
ATOM 1775 N N . ASP A 1 235 ? -1.992 33.257 -10.061 1.00 17.30 357 ASP A N 1
ATOM 1776 C CA . ASP A 1 235 ? -2.556 34.088 -9.010 1.00 23.46 357 ASP A CA 1
ATOM 1777 C C . ASP A 1 235 ? -1.451 34.360 -7.995 1.00 24.84 357 ASP A C 1
ATOM 1778 O O . ASP A 1 235 ? -1.003 33.455 -7.299 1.00 19.57 357 ASP A O 1
ATOM 1783 N N . LEU A 1 236 ? -1.007 35.608 -7.929 1.00 20.01 358 LEU A N 1
ATOM 1784 C CA . LEU A 1 236 ? 0.134 35.969 -7.089 1.00 23.94 358 LEU A CA 1
ATOM 1785 C C . LEU A 1 236 ? -0.247 36.972 -6.001 1.00 24.03 358 LEU A C 1
ATOM 1786 O O . LEU A 1 236 ? 0.587 37.753 -5.545 1.00 26.57 358 LEU A O 1
ATOM 1791 N N . ARG A 1 237 ? -1.501 36.949 -5.578 1.00 19.02 359 ARG A N 1
ATOM 1792 C CA . ARG A 1 237 ? -1.985 38.000 -4.693 1.00 25.21 359 ARG A CA 1
ATOM 1793 C C . ARG A 1 237 ? -1.275 38.038 -3.341 1.00 23.42 359 ARG A C 1
ATOM 1794 O O . ARG A 1 237 ? -1.011 37.005 -2.738 1.00 24.16 359 ARG A O 1
ATOM 1802 N N . GLY A 1 238 ? -0.972 39.244 -2.875 1.00 23.38 360 GLY A N 1
ATOM 1803 C CA . GLY A 1 238 ? -0.342 39.415 -1.582 1.00 25.27 360 GLY A CA 1
ATOM 1804 C C . GLY A 1 238 ? 1.137 39.079 -1.587 1.00 25.40 360 GLY A C 1
ATOM 1805 O O . GLY A 1 238 ? 1.739 38.908 -0.533 1.00 25.32 360 GLY A O 1
ATOM 1806 N N . CYS A 1 239 ? 1.733 38.975 -2.770 1.00 22.56 361 CYS A N 1
ATOM 1807 C CA . CYS A 1 239 ? 3.180 38.799 -2.851 1.00 23.73 361 CYS A CA 1
ATOM 1808 C C . CYS A 1 239 ? 3.873 40.164 -2.780 1.00 26.63 361 CYS A C 1
ATOM 1809 O O . CYS A 1 239 ? 4.224 40.764 -3.795 1.00 24.28 361 CYS A O 1
ATOM 1812 N N . THR A 1 240 ? 4.065 40.651 -1.563 1.00 24.10 362 THR A N 1
ATOM 1813 C CA . THR A 1 240 ? 4.522 42.019 -1.355 1.00 28.65 362 THR A CA 1
ATOM 1814 C C . THR A 1 240 ? 6.011 42.226 -1.584 1.00 29.15 362 THR A C 1
ATOM 1815 O O . THR A 1 240 ? 6.498 43.354 -1.490 1.00 31.69 362 THR A O 1
ATOM 1819 N N . ALA A 1 241 ? 6.737 41.154 -1.892 1.00 27.07 363 ALA A N 1
ATOM 1820 C CA . ALA A 1 241 ? 8.177 41.283 -2.169 1.00 29.62 363 ALA A CA 1
ATOM 1821 C C . ALA A 1 241 ? 8.477 41.313 -3.662 1.00 29.80 363 ALA A C 1
ATOM 1822 O O . ALA A 1 241 ? 9.578 41.670 -4.076 1.00 38.03 363 ALA A O 1
ATOM 1824 N N . LEU A 1 242 ? 7.490 40.922 -4.460 1.00 25.60 364 LEU A N 1
ATOM 1825 C CA . LEU A 1 242 ? 7.621 40.893 -5.908 1.00 26.84 364 LEU A CA 1
ATOM 1826 C C . LEU A 1 242 ? 7.692 42.317 -6.468 1.00 33.17 364 LEU A C 1
ATOM 1827 O O . LEU A 1 242 ? 6.803 43.130 -6.233 1.00 32.31 364 LEU A O 1
ATOM 1832 N N . ARG A 1 243 ? 8.749 42.621 -7.207 1.00 32.61 365 ARG A N 1
ATOM 1833 C CA . ARG A 1 243 ? 8.952 43.989 -7.665 1.00 35.37 365 ARG A CA 1
ATOM 1834 C C . ARG A 1 243 ? 8.853 44.162 -9.179 1.00 30.63 365 ARG A C 1
ATOM 1835 O O . ARG A 1 243 ? 8.548 45.244 -9.660 1.00 30.34 365 ARG A O 1
ATOM 1843 N N . ASN A 1 244 ? 9.086 43.091 -9.927 1.00 30.77 366 ASN A N 1
ATOM 1844 C CA . ASN A 1 244 ? 8.853 43.121 -11.365 1.00 36.30 366 ASN A CA 1
ATOM 1845 C C . ASN A 1 244 ? 8.137 41.865 -11.829 1.00 36.04 366 ASN A C 1
ATOM 1846 O O . ASN A 1 244 ? 8.423 40.771 -11.357 1.00 36.13 366 ASN A O 1
ATOM 1851 N N . TYR A 1 245 ? 7.192 42.028 -12.745 1.00 30.84 367 TYR A N 1
ATOM 1852 C CA . TYR A 1 245 ? 6.586 40.884 -13.403 1.00 27.08 367 TYR A CA 1
ATOM 1853 C C . TYR A 1 245 ? 7.387 40.608 -14.688 1.00 29.69 367 TYR A C 1
ATOM 1854 O O . TYR A 1 245 ? 7.648 41.531 -15.450 1.00 28.87 367 TYR A O 1
ATOM 1863 N N . PRO A 1 246 ? 7.789 39.341 -14.926 1.00 25.96 368 PRO A N 1
ATOM 1864 C CA . PRO A 1 246 ? 8.683 39.027 -16.059 1.00 29.22 368 PRO A CA 1
ATOM 1865 C C . PRO A 1 246 ? 8.045 39.212 -17.438 1.00 27.16 368 PRO A C 1
ATOM 1866 O O . PRO A 1 246 ? 6.835 39.087 -17.568 1.00 28.90 368 PRO A O 1
ATOM 1870 N N . PRO A 1 247 ? 8.864 39.488 -18.464 1.00 28.32 369 PRO A N 1
ATOM 1871 C CA . PRO A 1 247 ? 8.358 39.625 -19.834 1.00 32.42 369 PRO A CA 1
ATOM 1872 C C . PRO A 1 247 ? 7.793 38.315 -20.361 1.00 29.10 369 PRO A C 1
ATOM 1873 O O . PRO A 1 247 ? 8.092 37.248 -19.826 1.00 25.46 369 PRO A O 1
ATOM 1877 N N . ILE A 1 248 ? 6.987 38.407 -21.412 1.00 30.42 370 ILE A N 1
ATOM 1878 C CA . ILE A 1 248 ? 6.379 37.230 -22.012 1.00 31.31 370 ILE A CA 1
ATOM 1879 C C . ILE A 1 248 ? 7.368 36.602 -23.001 1.00 32.36 370 ILE A C 1
ATOM 1880 O O . ILE A 1 248 ? 7.508 35.385 -23.056 1.00 33.04 370 ILE A O 1
ATOM 1885 N N . PHE A 1 249 ? 8.065 37.448 -23.760 1.00 32.73 371 PHE A N 1
ATOM 1886 C CA . PHE A 1 249 ? 8.979 36.986 -24.812 1.00 38.03 371 PHE A CA 1
ATOM 1887 C C . PHE A 1 249 ? 8.281 36.035 -25.777 1.00 36.55 371 PHE A C 1
ATOM 1888 O O . PHE A 1 249 ? 7.237 36.368 -26.335 1.00 35.10 371 PHE A O 1
ATOM 1896 N N . GLY A 1 250 ? 8.846 34.847 -25.959 1.00 43.27 372 GLY A N 1
ATOM 1897 C CA . GLY A 1 250 ? 8.259 33.870 -26.857 1.00 50.44 372 GLY A CA 1
ATOM 1898 C C . GLY A 1 250 ? 7.224 32.972 -26.200 1.00 49.01 372 GLY A C 1
ATOM 1899 O O . GLY A 1 250 ? 6.731 32.034 -26.821 1.00 50.55 372 GLY A O 1
ATOM 1900 N N . GLY A 1 251 ? 6.885 33.264 -24.950 1.00 44.02 373 GLY A N 1
ATOM 1901 C CA . GLY A 1 251 ? 5.973 32.419 -24.194 1.00 38.12 373 GLY A CA 1
ATOM 1902 C C . GLY A 1 251 ? 4.562 32.334 -24.754 1.00 36.94 373 GLY A C 1
ATOM 1903 O O . GLY A 1 251 ? 3.916 33.355 -25.004 1.00 37.73 373 GLY A O 1
ATOM 1904 N N . ARG A 1 252 ? 4.075 31.111 -24.946 1.00 29.61 374 ARG A N 1
ATOM 1905 C CA . ARG A 1 252 ? 2.715 30.915 -25.440 1.00 33.70 374 ARG A CA 1
ATOM 1906 C C . ARG A 1 252 ? 1.764 30.235 -24.435 1.00 28.55 374 ARG A C 1
ATOM 1907 O O . ARG A 1 252 ? 0.755 29.658 -24.833 1.00 31.90 374 ARG A O 1
ATOM 1915 N N . ALA A 1 253 ? 2.094 30.295 -23.149 1.00 24.18 375 ALA A N 1
ATOM 1916 C CA . ALA A 1 253 ? 1.180 29.817 -22.114 1.00 28.65 375 ALA A CA 1
ATOM 1917 C C . ALA A 1 253 ? -0.196 30.426 -22.329 1.00 29.78 375 ALA A C 1
ATOM 1918 O O . ALA A 1 253 ? -0.314 31.642 -22.476 1.00 27.23 375 ALA A O 1
ATOM 1920 N N . PRO A 1 254 ? -1.241 29.581 -22.349 1.00 28.08 376 PRO A N 1
ATOM 1921 C CA . PRO A 1 254 ? -2.595 30.053 -22.654 1.00 28.46 376 PRO A CA 1
ATOM 1922 C C . PRO A 1 254 ? -3.221 30.753 -21.450 1.00 25.12 376 PRO A C 1
ATOM 1923 O O . PRO A 1 254 ? -4.338 30.419 -21.044 1.00 21.78 376 PRO A O 1
ATOM 1927 N N . LEU A 1 255 ? -2.502 31.730 -20.901 1.00 21.27 377 LEU A N 1
ATOM 1928 C CA . LEU A 1 255 ? -2.922 32.416 -19.687 1.00 23.81 377 LEU A CA 1
ATOM 1929 C C . LEU A 1 255 ? -4.210 33.225 -19.876 1.00 27.53 377 LEU A C 1
ATOM 1930 O O . LEU A 1 255 ? -4.305 34.086 -20.754 1.00 26.49 377 LEU A O 1
ATOM 1935 N N . LYS A 1 256 ? -5.190 32.949 -19.027 1.00 25.86 378 LYS A N 1
ATOM 1936 C CA . LYS A 1 256 ? -6.480 33.629 -19.073 1.00 24.67 378 LYS A CA 1
ATOM 1937 C C . LYS A 1 256 ? -6.674 34.591 -17.907 1.00 20.79 378 LYS A C 1
ATOM 1938 O O . LYS A 1 256 ? -7.365 35.604 -18.029 1.00 21.72 378 LYS A O 1
ATOM 1944 N N . ARG A 1 257 ? -6.064 34.273 -16.772 1.00 23.04 379 ARG A N 1
ATOM 1945 C CA . ARG A 1 257 ? -6.230 35.077 -15.575 1.00 24.05 379 ARG A CA 1
ATOM 1946 C C . ARG A 1 257 ? -4.885 35.359 -14.947 1.00 24.39 379 ARG A C 1
ATOM 1947 O O . ARG A 1 257 ? -4.134 34.428 -14.638 1.00 23.17 379 ARG A O 1
ATOM 1955 N N . LEU A 1 258 ? -4.595 36.644 -14.750 1.00 20.35 380 LEU A N 1
ATOM 1956 C CA . LEU A 1 258 ? -3.365 37.078 -14.086 1.00 20.44 380 LEU A CA 1
ATOM 1957 C C . LEU A 1 258 ? -3.721 38.001 -12.926 1.00 21.65 380 LEU A C 1
ATOM 1958 O O . LEU A 1 258 ? -4.122 39.147 -13.130 1.00 21.09 380 LEU A O 1
ATOM 1963 N N . ILE A 1 259 ? -3.577 37.487 -11.706 1.00 18.47 381 ILE A N 1
ATOM 1964 C CA . ILE A 1 259 ? -3.989 38.191 -10.501 1.00 20.57 381 ILE A CA 1
ATOM 1965 C C . ILE A 1 259 ? -2.760 38.667 -9.755 1.00 23.35 381 ILE A C 1
ATOM 1966 O O . ILE A 1 259 ? -2.015 37.862 -9.191 1.00 22.22 381 ILE A O 1
ATOM 1971 N N . LEU A 1 260 ? -2.555 39.978 -9.741 1.00 19.01 382 LEU A N 1
ATOM 1972 C CA . LEU A 1 260 ? -1.436 40.564 -9.032 1.00 17.30 382 LEU A CA 1
ATOM 1973 C C . LEU A 1 260 ? -1.946 41.457 -7.914 1.00 26.98 382 LEU A C 1
ATOM 1974 O O . LEU A 1 260 ? -1.269 42.389 -7.489 1.00 26.85 382 LEU A O 1
ATOM 1979 N N . LYS A 1 261 ? -3.150 41.158 -7.445 1.00 22.79 383 LYS A N 1
ATOM 1980 C CA . LYS A 1 261 ? -3.803 41.950 -6.413 1.00 23.58 383 LYS A CA 1
ATOM 1981 C C . LYS A 1 261 ? -2.936 42.087 -5.161 1.00 23.21 383 LYS A C 1
ATOM 1982 O O . LYS A 1 261 ? -2.359 41.110 -4.694 1.00 26.38 383 LYS A O 1
ATOM 1988 N N . ASP A 1 262 ? -2.826 43.308 -4.641 1.00 28.70 384 ASP A N 1
ATOM 1989 C CA . ASP A 1 262 ? -2.062 43.573 -3.411 1.00 31.15 384 ASP A CA 1
ATOM 1990 C C . ASP A 1 262 ? -0.571 43.180 -3.468 1.00 29.64 384 ASP A C 1
ATOM 1991 O O . ASP A 1 262 ? 0.055 42.890 -2.438 1.00 27.09 384 ASP A O 1
ATOM 1996 N N . CYS A 1 263 ? 0.007 43.176 -4.665 1.00 25.33 385 CYS A N 1
ATOM 1997 C CA . CYS A 1 263 ? 1.457 43.104 -4.758 1.00 25.69 385 CYS A CA 1
ATOM 1998 C C . CYS A 1 263 ? 1.952 44.530 -4.560 1.00 26.53 385 CYS A C 1
ATOM 1999 O O . CYS A 1 263 ? 2.200 45.272 -5.529 1.00 22.17 385 CYS A O 1
ATOM 2002 N N A SER A 1 264 ? 2.094 44.899 -3.290 0.52 25.16 386 SER A N 1
ATOM 2003 N N B SER A 1 264 ? 2.085 44.919 -3.292 0.48 25.26 386 SER A N 1
ATOM 2004 C CA A SER A 1 264 ? 2.261 46.290 -2.891 0.52 28.04 386 SER A CA 1
ATOM 2005 C CA B SER A 1 264 ? 2.251 46.326 -2.927 0.48 27.88 386 SER A CA 1
ATOM 2006 C C A SER A 1 264 ? 3.573 46.915 -3.351 0.52 30.13 386 SER A C 1
ATOM 2007 C C B SER A 1 264 ? 3.614 46.925 -3.259 0.48 30.18 386 SER A C 1
ATOM 2008 O O A SER A 1 264 ? 3.674 48.138 -3.457 0.52 32.67 386 SER A O 1
ATOM 2009 O O B SER A 1 264 ? 3.793 48.142 -3.178 0.48 32.78 386 SER A O 1
ATOM 2014 N N . ASN A 1 265 ? 4.573 46.083 -3.623 1.00 27.81 387 ASN A N 1
ATOM 2015 C CA . ASN A 1 265 ? 5.885 46.587 -4.041 1.00 27.55 387 ASN A CA 1
ATOM 2016 C C . ASN A 1 265 ? 6.165 46.392 -5.536 1.00 27.28 387 ASN A C 1
ATOM 2017 O O . ASN A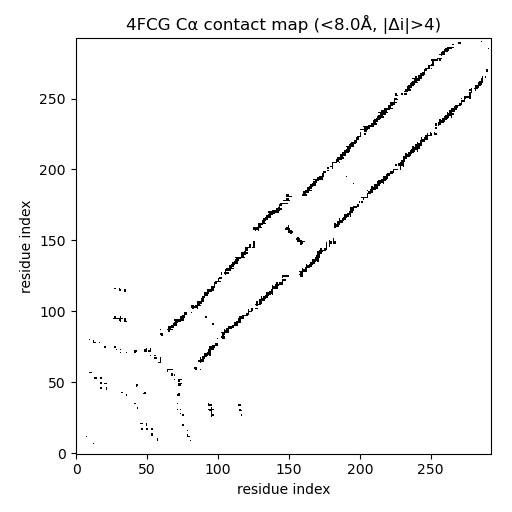 1 265 ? 7.254 46.701 -6.011 1.00 27.64 387 ASN A O 1
ATOM 2022 N N . LEU A 1 266 ? 5.178 45.884 -6.271 1.00 25.66 388 LEU A N 1
ATOM 2023 C CA . LEU A 1 266 ? 5.318 45.704 -7.714 1.00 26.39 388 LEU A CA 1
ATOM 2024 C C . LEU A 1 266 ? 5.555 47.059 -8.374 1.00 25.46 388 LEU A C 1
ATOM 2025 O O . LEU A 1 266 ? 4.731 47.959 -8.266 1.00 25.34 388 LEU A O 1
ATOM 2030 N N . LEU A 1 267 ? 6.678 47.203 -9.062 1.00 26.54 389 LEU A N 1
ATOM 2031 C CA . LEU A 1 267 ? 7.022 48.488 -9.685 1.00 30.87 389 LEU A CA 1
ATOM 2032 C C . LEU A 1 267 ? 6.723 48.568 -11.186 1.00 35.13 389 LEU A C 1
ATOM 2033 O O . LEU A 1 267 ? 6.421 49.650 -11.701 1.00 32.20 389 LEU A O 1
ATOM 2038 N N . THR A 1 268 ? 6.824 47.440 -11.894 1.00 35.31 390 THR A N 1
ATOM 2039 C CA . THR A 1 268 ? 6.646 47.437 -13.354 1.00 37.83 390 THR A CA 1
ATOM 2040 C C . THR A 1 268 ? 5.918 46.206 -13.893 1.00 33.75 390 THR A C 1
ATOM 2041 O O . THR A 1 268 ? 6.010 45.114 -13.327 1.00 30.86 390 THR A O 1
ATOM 2045 N N . LEU A 1 269 ? 5.199 46.393 -14.998 1.00 30.71 391 LEU A N 1
ATOM 2046 C CA . LEU A 1 269 ? 4.754 45.282 -15.832 1.00 29.71 391 LEU A CA 1
ATOM 2047 C C . LEU A 1 269 ? 5.619 45.321 -17.084 1.00 30.05 391 LEU A C 1
ATOM 2048 O O . LEU A 1 269 ? 6.134 46.375 -17.437 1.00 29.14 391 LEU A O 1
ATOM 2053 N N . PRO A 1 270 ? 5.798 44.176 -17.758 1.00 27.77 392 PRO A N 1
ATOM 2054 C CA . PRO A 1 270 ? 6.629 44.216 -18.965 1.00 33.43 392 PRO A CA 1
ATOM 2055 C C . PRO A 1 270 ? 5.943 44.969 -20.098 1.00 34.11 392 PRO A C 1
ATOM 2056 O O . PRO A 1 270 ? 4.713 45.052 -20.113 1.00 32.81 392 PRO A O 1
ATOM 2060 N N . LEU A 1 271 ? 6.727 45.491 -21.037 1.00 36.62 393 LEU A N 1
ATOM 2061 C CA . LEU A 1 271 ? 6.174 46.194 -22.192 1.00 41.21 393 LEU A CA 1
ATOM 2062 C C . LEU A 1 271 ? 5.423 45.262 -23.143 1.00 42.17 393 LEU A C 1
ATOM 2063 O O . LEU A 1 271 ? 4.526 45.699 -23.865 1.00 37.87 393 LEU A O 1
ATOM 2068 N N . ASP A 1 272 ? 5.776 43.977 -23.136 1.00 31.22 394 ASP A N 1
ATOM 2069 C CA . ASP A 1 272 ? 5.155 43.033 -24.062 1.00 38.60 394 ASP A CA 1
ATOM 2070 C C . ASP A 1 272 ? 4.006 42.269 -23.423 1.00 33.54 394 ASP A C 1
ATOM 2071 O O . ASP A 1 272 ? 3.704 41.147 -23.815 1.00 32.33 394 ASP A O 1
ATOM 2076 N N . ILE A 1 273 ? 3.372 42.891 -22.437 1.00 30.56 395 ILE A N 1
ATOM 2077 C CA . ILE A 1 273 ? 2.256 42.277 -21.720 1.00 30.59 395 ILE A CA 1
ATOM 2078 C C . ILE A 1 273 ? 1.091 41.947 -22.672 1.00 28.30 395 ILE A C 1
ATOM 2079 O O . ILE A 1 273 ? 0.337 41.003 -22.445 1.00 31.06 395 ILE A O 1
ATOM 2084 N N . HIS A 1 274 ? 0.986 42.695 -23.766 1.00 29.00 396 HIS A N 1
ATOM 2085 C CA . HIS A 1 274 ? -0.032 42.445 -24.791 1.00 32.88 396 HIS A CA 1
ATOM 2086 C C . HIS A 1 274 ? 0.123 41.082 -25.481 1.00 35.10 396 HIS A C 1
ATOM 2087 O O . HIS A 1 274 ? -0.764 40.665 -26.226 1.00 37.03 396 HIS A O 1
ATOM 2094 N N . ARG A 1 275 ? 1.250 40.406 -25.254 1.00 28.84 397 ARG A N 1
ATOM 2095 C CA . ARG A 1 275 ? 1.485 39.082 -25.839 1.00 32.74 397 ARG A CA 1
ATOM 2096 C C . ARG A 1 275 ? 0.663 37.994 -25.146 1.00 30.40 397 ARG A C 1
ATOM 2097 O O . ARG A 1 275 ? 0.568 36.868 -25.639 1.00 28.18 397 ARG A O 1
ATOM 2105 N N . LEU A 1 276 ? 0.072 38.336 -24.006 1.00 27.89 398 LEU A N 1
ATOM 2106 C CA . LEU A 1 276 ? -0.917 37.462 -23.379 1.00 28.84 398 LEU A CA 1
ATOM 2107 C C . LEU A 1 276 ? -2.237 37.575 -24.147 1.00 29.16 398 LEU A C 1
ATOM 2108 O O . LEU A 1 276 ? -3.189 38.188 -23.669 1.00 29.72 398 LEU A O 1
ATOM 2113 N N . THR A 1 277 ? -2.291 36.972 -25.335 1.00 26.70 399 THR A N 1
ATOM 2114 C CA . THR A 1 277 ? -3.381 37.222 -26.276 1.00 32.48 399 THR A CA 1
ATOM 2115 C C . THR A 1 277 ? -4.697 36.565 -25.879 1.00 30.94 399 THR A C 1
ATOM 2116 O O . THR A 1 277 ? -5.722 36.797 -26.513 1.00 33.70 399 THR A O 1
ATOM 2120 N N . GLN A 1 278 ? -4.664 35.750 -24.831 1.00 31.27 400 GLN A N 1
ATOM 2121 C CA . GLN A 1 278 ? -5.865 35.075 -24.348 1.00 33.24 400 GLN A CA 1
ATOM 2122 C C . GLN A 1 278 ? -6.299 35.602 -22.991 1.00 29.79 400 GLN A C 1
ATOM 2123 O O . GLN A 1 278 ? -7.219 35.060 -22.375 1.00 32.55 400 GLN A O 1
ATOM 2129 N N . LEU A 1 279 ? -5.638 36.651 -22.519 1.00 29.21 401 LEU A N 1
ATOM 2130 C CA . LEU A 1 279 ? -5.949 37.188 -21.198 1.00 28.38 401 LEU A CA 1
ATOM 2131 C C . LEU A 1 279 ? -7.402 37.645 -21.103 1.00 29.24 401 LEU A C 1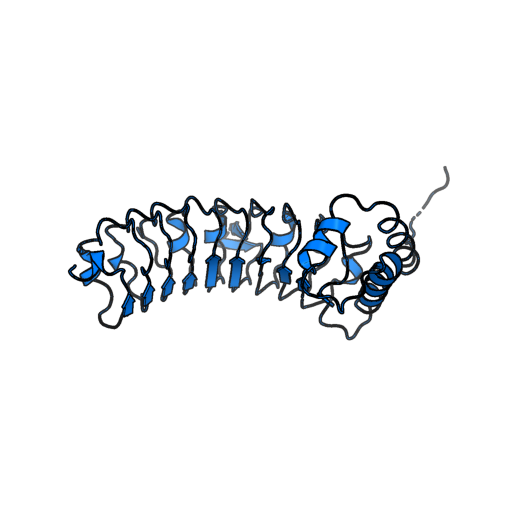
ATOM 2132 O O . LEU A 1 279 ? -7.906 38.355 -21.979 1.00 28.68 401 LEU A O 1
ATOM 2137 N N . GLU A 1 280 ? -8.066 37.228 -20.031 1.00 29.34 402 GLU A N 1
ATOM 2138 C CA . GLU A 1 280 ? -9.469 37.572 -19.799 1.00 31.22 402 GLU A CA 1
ATOM 2139 C C . GLU A 1 280 ? -9.615 38.405 -18.528 1.00 29.76 402 GLU A C 1
ATOM 2140 O O . GLU A 1 280 ? -10.575 39.158 -18.387 1.00 29.92 402 GLU A O 1
ATOM 2146 N N . LYS A 1 281 ? -8.673 38.254 -17.597 1.00 29.07 403 LYS A N 1
ATOM 2147 C CA . LYS A 1 281 ? -8.671 39.059 -16.372 1.00 23.93 4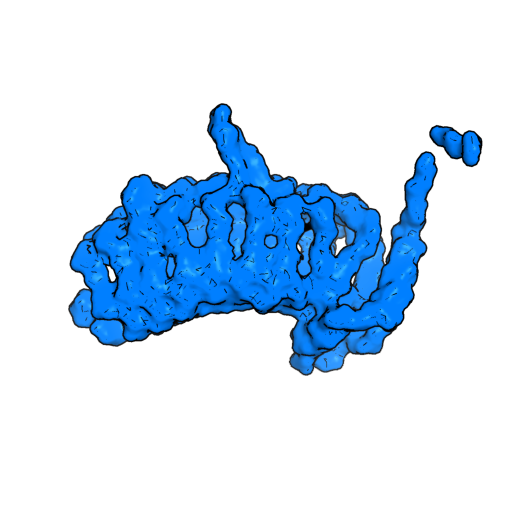03 LYS A CA 1
ATOM 2148 C C . LYS A 1 281 ? -7.264 39.465 -15.931 1.00 22.43 403 LYS A C 1
ATOM 2149 O O . LYS A 1 281 ? -6.376 38.621 -15.778 1.00 26.97 403 LYS A O 1
ATOM 2155 N N . LEU A 1 282 ? -7.063 40.764 -15.737 1.00 23.24 404 LEU A N 1
ATOM 2156 C CA . LEU A 1 282 ? -5.823 41.275 -15.165 1.00 29.68 404 LEU A CA 1
ATOM 2157 C C . LEU A 1 282 ? -6.213 42.100 -13.949 1.00 28.18 404 LEU A C 1
ATOM 2158 O O . LEU A 1 282 ? -6.920 43.090 -14.077 1.00 28.55 404 LEU A O 1
ATOM 2163 N N . ASP A 1 283 ? -5.780 41.669 -12.768 1.00 22.17 405 ASP A N 1
ATOM 2164 C CA . ASP A 1 283 ? -6.195 42.311 -11.516 1.00 23.59 405 ASP A CA 1
ATOM 2165 C C . ASP A 1 283 ? -4.984 42.994 -10.899 1.00 25.10 405 ASP A C 1
ATOM 2166 O O . ASP A 1 283 ? -4.046 42.322 -10.481 1.00 24.83 405 ASP A O 1
ATOM 2171 N N . LEU A 1 284 ? -5.009 44.324 -10.831 1.00 25.08 406 LEU A N 1
ATOM 2172 C CA . LEU A 1 284 ? -3.872 45.073 -10.310 1.00 23.68 406 LEU A CA 1
ATOM 2173 C C . LEU A 1 284 ? -4.206 45.884 -9.060 1.00 26.52 406 LEU A C 1
ATOM 2174 O O . LEU A 1 284 ? -3.411 46.720 -8.623 1.00 32.17 406 LEU A O 1
ATOM 2179 N N . ARG A 1 285 ? -5.386 45.660 -8.501 1.00 26.62 407 ARG A N 1
ATOM 2180 C CA . ARG A 1 285 ? -5.804 46.399 -7.316 1.00 35.24 407 ARG A CA 1
ATOM 2181 C C . ARG A 1 285 ? -4.791 46.210 -6.195 1.00 32.09 407 ARG A C 1
ATOM 2182 O O . ARG A 1 285 ? -4.264 45.118 -6.016 1.00 28.38 407 ARG A O 1
ATOM 2190 N N . GLY A 1 286 ? -4.501 47.283 -5.468 1.00 35.23 408 GLY A N 1
ATOM 2191 C CA . GLY A 1 286 ? -3.585 47.219 -4.343 1.00 34.70 408 GLY A CA 1
ATOM 2192 C C . GLY A 1 286 ? -2.121 47.321 -4.742 1.00 38.24 408 GLY A C 1
ATOM 2193 O O . GLY A 1 286 ? -1.239 47.263 -3.883 1.00 39.57 408 GLY A O 1
ATOM 2194 N N . CYS A 1 287 ? -1.858 47.459 -6.041 1.00 36.02 409 CYS A N 1
ATOM 2195 C CA . CYS A 1 287 ? -0.495 47.679 -6.529 1.00 31.68 409 CYS A CA 1
ATOM 2196 C C . CYS A 1 287 ? -0.189 49.171 -6.461 1.00 37.12 409 CYS A C 1
ATOM 2197 O O . CYS A 1 287 ? -0.184 49.880 -7.472 1.00 30.79 409 CYS A O 1
ATOM 2200 N N . VAL A 1 288 ? 0.055 49.631 -5.240 1.00 36.31 410 VAL A N 1
ATOM 2201 C CA . VAL A 1 288 ? 0.168 51.048 -4.949 1.00 34.30 410 VAL A CA 1
ATOM 2202 C C . VAL A 1 288 ? 1.493 51.619 -5.423 1.00 37.12 410 VAL A C 1
ATOM 2203 O O . VAL A 1 288 ? 1.625 52.826 -5.566 1.00 37.37 410 VAL A O 1
ATOM 2207 N N . ASN A 1 289 ? 2.468 50.751 -5.690 1.00 32.37 411 ASN A N 1
ATOM 2208 C CA . ASN A 1 289 ? 3.766 51.218 -6.168 1.00 33.43 411 ASN A CA 1
ATOM 2209 C C . ASN A 1 289 ? 3.978 51.054 -7.678 1.00 32.32 411 ASN A C 1
ATOM 2210 O O . ASN A 1 289 ? 5.033 51.407 -8.204 1.00 35.26 411 ASN A O 1
ATOM 2215 N N . LEU A 1 290 ? 2.981 50.506 -8.368 1.00 30.50 412 LEU A N 1
ATOM 2216 C CA . LEU A 1 290 ? 3.060 50.341 -9.818 1.00 35.27 412 LEU A CA 1
ATOM 2217 C C . LEU A 1 290 ? 2.998 51.719 -10.485 1.00 44.50 412 LEU A C 1
ATOM 2218 O O . LEU A 1 290 ? 1.925 52.293 -10.667 1.00 44.46 412 LEU A O 1
ATOM 2223 N N . SER A 1 291 ? 4.169 52.248 -10.826 1.00 50.06 413 SER A N 1
ATOM 2224 C CA . SER A 1 291 ? 4.296 53.635 -11.251 1.00 59.73 413 SER A CA 1
ATOM 2225 C C . SER A 1 291 ? 3.537 53.917 -12.546 1.00 63.72 413 SER A C 1
ATOM 2226 O O . SER A 1 291 ? 2.891 54.961 -12.686 1.00 65.64 413 SER A O 1
ATOM 2229 N N . ARG A 1 292 ? 3.613 52.984 -13.491 1.00 57.51 414 ARG A N 1
ATOM 2230 C CA . ARG A 1 292 ? 2.928 53.155 -14.764 1.00 53.41 414 ARG A CA 1
ATOM 2231 C C . ARG A 1 292 ? 2.466 51.821 -15.331 1.00 49.39 414 ARG A C 1
ATOM 2232 O O . ARG A 1 292 ? 2.984 50.767 -14.968 1.00 49.99 414 ARG A O 1
ATOM 2234 N N . LEU A 1 293 ? 1.468 51.878 -16.206 1.00 45.31 415 LEU A N 1
ATOM 2235 C CA . LEU A 1 293 ? 1.070 50.722 -16.992 1.00 46.30 415 LEU A CA 1
ATOM 2236 C C . LEU A 1 293 ? 1.837 50.818 -18.303 1.00 52.57 415 LEU A C 1
ATOM 2237 O O . LEU A 1 293 ? 2.166 51.922 -18.740 1.00 55.76 415 LEU A O 1
ATOM 2242 N N . PRO A 1 294 ? 2.146 49.669 -18.929 1.00 53.21 416 PRO A N 1
ATOM 2243 C CA . PRO A 1 294 ? 2.739 49.706 -20.271 1.00 51.18 416 PRO A CA 1
ATOM 2244 C C . PRO A 1 294 ? 1.780 50.387 -21.243 1.00 50.18 416 PRO A C 1
ATOM 2245 O O . PRO A 1 294 ? 0.570 50.282 -21.066 1.00 46.34 416 PRO A O 1
ATOM 2249 N N . SER A 1 295 ? 2.308 51.087 -22.240 1.00 58.78 417 SER A N 1
ATOM 2250 C CA . SER A 1 295 ? 1.460 51.764 -23.209 1.00 64.74 417 SER A CA 1
ATOM 2251 C C . SER A 1 295 ? 0.631 50.758 -23.991 1.00 67.96 417 SER A C 1
ATOM 2252 O O . SER A 1 295 ? -0.516 51.028 -24.350 1.00 73.60 417 SER A O 1
ATOM 2255 N N . LEU A 1 296 ? 1.219 49.589 -24.232 1.00 62.78 418 LEU A N 1
ATOM 2256 C CA . LEU A 1 296 ? 0.596 48.554 -25.048 1.00 59.78 418 LEU A CA 1
ATOM 2257 C C . LEU A 1 296 ? -0.396 47.714 -24.243 1.00 58.13 418 LEU A C 1
ATOM 2258 O O . LEU A 1 296 ? -0.788 46.629 -24.663 1.00 55.19 418 LEU A O 1
ATOM 2263 N N . ILE A 1 297 ? -0.803 48.230 -23.085 1.00 57.91 419 ILE A N 1
ATOM 2264 C CA . ILE A 1 297 ? -1.837 47.597 -22.274 1.00 52.35 419 ILE A CA 1
ATOM 2265 C C . ILE A 1 297 ? -3.215 47.824 -22.912 1.00 53.09 419 ILE A C 1
ATOM 2266 O O . ILE A 1 297 ? -4.190 47.138 -22.584 1.00 48.42 419 ILE A O 1
ATOM 2271 N N . ALA A 1 298 ? -3.283 48.784 -23.836 1.00 49.10 420 ALA A N 1
ATOM 2272 C CA . ALA A 1 298 ? -4.472 48.978 -24.659 1.00 55.83 420 ALA A CA 1
ATOM 2273 C C . ALA A 1 298 ? -4.602 47.829 -25.656 1.00 57.08 420 ALA A C 1
ATOM 2274 O O . ALA A 1 298 ? -5.678 47.590 -26.211 1.00 63.46 420 ALA A O 1
ATOM 2276 N N . GLN A 1 299 ? -3.499 47.116 -25.875 1.00 49.23 421 GLN A N 1
ATOM 2277 C CA . GLN A 1 299 ? -3.478 46.018 -26.834 1.00 51.55 421 GLN A CA 1
ATOM 2278 C C . GLN A 1 299 ? -3.968 44.685 -26.253 1.00 44.43 421 GLN A C 1
ATOM 2279 O O . GLN A 1 299 ? -4.069 43.696 -26.973 1.00 43.00 421 GLN A O 1
ATOM 2281 N N . LEU A 1 300 ? -4.268 44.657 -24.957 1.00 37.79 422 LEU A N 1
ATOM 2282 C CA . LEU A 1 300 ? -4.893 43.476 -24.356 1.00 33.32 422 LEU A CA 1
ATOM 2283 C C . LEU A 1 300 ? -6.265 43.222 -24.998 1.00 34.23 422 LEU A C 1
ATOM 2284 O O . LEU A 1 300 ? -6.872 44.143 -25.554 1.00 36.78 422 LEU A O 1
ATOM 2289 N N . PRO A 1 301 ? -6.743 41.963 -24.959 1.00 38.73 423 PRO A N 1
ATOM 2290 C CA . PRO A 1 301 ? -8.003 41.646 -25.656 1.00 36.26 423 PRO A CA 1
ATOM 2291 C C . PRO A 1 301 ? -9.145 42.558 -25.207 1.00 45.08 423 PRO A C 1
ATOM 2292 O O . PRO A 1 301 ? -9.169 42.963 -24.042 1.00 43.67 423 PRO A O 1
ATOM 2296 N N . ALA A 1 302 ? -10.055 42.891 -26.121 1.00 51.01 424 ALA A N 1
ATOM 2297 C CA . ALA A 1 302 ? -11.115 43.859 -25.836 1.00 54.83 424 ALA A CA 1
ATOM 2298 C C . ALA A 1 302 ? -11.983 43.448 -24.652 1.00 54.94 424 ALA A C 1
ATOM 2299 O O . ALA A 1 302 ? -12.368 44.278 -23.827 1.00 55.38 424 ALA A O 1
ATOM 2301 N N . ASN A 1 303 ? -12.283 42.159 -24.569 1.00 53.90 425 ASN A N 1
ATOM 2302 C CA . ASN A 1 303 ? -13.164 41.662 -23.524 1.00 56.07 425 ASN A CA 1
ATOM 2303 C C . ASN A 1 303 ? -12.418 41.282 -22.253 1.00 51.75 425 ASN A C 1
ATOM 2304 O O . ASN A 1 303 ? -12.967 40.600 -21.394 1.00 52.83 425 ASN A O 1
ATOM 2309 N N . CYS A 1 304 ? -11.169 41.728 -22.137 1.00 43.91 426 CYS A N 1
ATOM 2310 C CA . CYS A 1 304 ? -10.368 41.472 -20.941 1.00 42.36 426 CYS A CA 1
ATOM 2311 C C . CYS A 1 304 ? -10.670 42.483 -19.839 1.00 45.67 426 CYS A C 1
ATOM 2312 O O . CYS A 1 304 ? -10.487 43.689 -20.015 1.00 47.84 426 CYS A O 1
ATOM 2315 N N . ILE A 1 305 ? -11.138 41.977 -18.702 1.00 36.88 427 ILE A N 1
ATOM 2316 C CA . ILE A 1 305 ? -11.451 42.820 -17.558 1.00 40.58 427 ILE A CA 1
ATOM 2317 C C . ILE A 1 305 ? -10.159 43.202 -16.844 1.00 38.18 427 ILE A C 1
ATOM 2318 O O . ILE A 1 305 ? -9.434 42.343 -16.331 1.00 32.05 427 ILE A O 1
ATOM 2323 N N . ILE A 1 306 ? -9.854 44.493 -16.839 1.00 31.50 428 ILE A N 1
ATOM 2324 C CA . ILE A 1 306 ? -8.652 44.978 -16.186 1.00 30.53 428 ILE A CA 1
ATOM 2325 C C . ILE A 1 306 ? -9.054 45.802 -14.976 1.00 34.43 428 ILE A C 1
ATOM 2326 O O . ILE A 1 306 ? -9.771 46.788 -15.117 1.00 34.83 428 ILE A O 1
ATOM 2331 N N . LEU A 1 307 ? -8.606 45.387 -13.791 1.00 31.17 429 LEU A N 1
ATOM 2332 C CA . LEU A 1 307 ? -8.881 46.127 -12.560 1.00 34.81 429 LEU A CA 1
ATOM 2333 C C . LEU A 1 307 ? -7.606 46.806 -12.059 1.00 33.32 429 LEU A C 1
ATOM 2334 O O . LEU A 1 307 ? -6.591 46.153 -11.841 1.00 35.38 429 LEU A O 1
ATOM 2339 N N . VAL A 1 308 ? -7.661 48.118 -11.865 1.00 37.82 430 VAL A N 1
ATOM 2340 C CA . VAL A 1 308 ? -6.472 48.871 -11.474 1.00 40.27 430 VAL A CA 1
ATOM 2341 C C . VAL A 1 308 ? -6.699 49.676 -10.189 1.00 39.69 430 VAL A C 1
ATOM 2342 O O . VAL A 1 308 ? -7.841 49.930 -9.812 1.00 40.64 430 VAL A O 1
ATOM 2346 N N . PRO A 1 3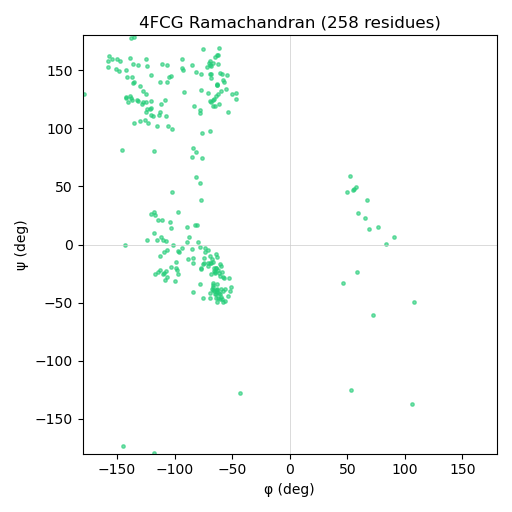09 ? -5.608 50.062 -9.503 1.00 40.31 431 PRO A N 1
ATOM 2347 C CA . PRO A 1 309 ? -5.728 51.006 -8.388 1.00 44.71 431 PRO A CA 1
ATOM 2348 C C . PRO A 1 309 ? -6.102 52.386 -8.915 1.00 48.13 431 PRO A C 1
ATOM 2349 O O . PRO A 1 309 ? -5.863 52.658 -10.092 1.00 48.72 431 PRO A O 1
ATOM 2353 N N . PRO A 1 310 ? -6.687 53.243 -8.062 1.00 48.60 432 PRO A N 1
ATOM 2354 C CA . PRO A 1 310 ? -7.136 54.576 -8.481 1.00 45.77 432 PRO A CA 1
ATOM 2355 C C . PRO A 1 310 ? -6.070 55.418 -9.200 1.00 46.07 432 PRO A C 1
ATOM 2356 O O . PRO A 1 310 ? -6.407 56.077 -10.183 1.00 46.51 432 PRO A O 1
ATOM 2360 N N . HIS A 1 311 ? -4.816 55.385 -8.746 1.00 49.91 433 HIS A N 1
ATOM 2361 C CA . HIS A 1 311 ? -3.788 56.260 -9.323 1.00 57.35 433 HIS A CA 1
ATOM 2362 C C . HIS A 1 311 ? -3.443 55.906 -10.771 1.00 58.37 433 HIS A C 1
ATOM 2363 O O . HIS A 1 311 ? -2.799 56.689 -11.474 1.00 61.23 433 HIS A O 1
ATOM 2370 N N . LEU A 1 312 ? -3.899 54.737 -11.213 1.00 53.83 434 LEU A N 1
ATOM 2371 C CA . LEU A 1 312 ? -3.624 54.253 -12.560 1.00 51.21 434 LEU A CA 1
ATOM 2372 C C . LEU A 1 312 ? -4.848 54.269 -13.468 1.00 49.69 434 LEU A C 1
ATOM 2373 O O . LEU A 1 312 ? -4.736 54.003 -14.664 1.00 52.25 434 LEU A O 1
ATOM 2378 N N . GLN A 1 313 ? -6.012 54.576 -12.903 1.00 49.31 435 GLN A N 1
ATOM 2379 C CA . GLN A 1 313 ? -7.268 54.513 -13.650 1.00 52.07 435 GLN A CA 1
ATOM 2380 C C . GLN A 1 313 ? -7.313 55.435 -14.872 1.00 55.91 435 GLN A C 1
ATOM 2381 O O . GLN A 1 313 ? -7.868 55.061 -15.908 1.00 54.63 435 GLN A O 1
ATOM 2387 N N . ALA A 1 314 ? -6.738 56.631 -14.748 1.00 53.88 436 ALA A N 1
ATOM 2388 C CA . ALA A 1 314 ? -6.722 57.586 -15.854 1.00 62.34 436 ALA A CA 1
ATOM 2389 C C . ALA A 1 314 ? -6.081 56.965 -17.086 1.00 63.50 436 ALA A C 1
ATOM 2390 O O . ALA A 1 314 ? -6.626 57.036 -18.185 1.00 61.84 436 ALA A O 1
ATOM 2392 N N . GLN A 1 315 ? -4.923 56.346 -16.887 1.00 70.60 437 GLN A N 1
ATOM 2393 C CA . GLN A 1 315 ? -4.266 55.593 -17.944 1.00 74.89 437 GLN A CA 1
ATOM 2394 C C . GLN A 1 315 ? -5.003 54.279 -18.198 1.00 73.70 437 GLN A C 1
ATOM 2395 O O . GLN A 1 315 ? -5.973 54.234 -18.957 1.00 76.11 437 GLN A O 1
#

Solvent-accessible surface area: 14346 Å² total